Protein AF-A0A3D5KH76-F1 (afdb_monomer)

Foldseek 3Di:
DVVVVVVVVLVVLLVVCCVVPVVLSVLLQQLLVQLLLLCVLVVPDPVLNVLLNSLSNQQQSLVVVQDPCLSVPPDDDDPVSVVSVVSSRPVSCVSCVPHDPLSVLSSVLSSQLSVQQDDDPVDHHDQLQVSLVVVVVVPCDRHHPVSSLSSCLSGLRQDAQRWDQDPVRDIDGFHAADRSPSVDGD

Secondary structure (DSSP, 8-state):
-HHHHHHHHHHHHHHHHHHH-HHHHHHHHHHHHHHHHHHHHTT--HHHHHHHHHHHHHTTGGGGGS-HHHHT-SSPPPHHHHHHHHHHHHHHHHHHTTS-HHHHHHHHHHHHHHHHHS-BTTBPPPPHHHHHHHHHHTTTSSS-HHHHHHHHHHS-SS-TT-EEE-TTS-EEE-----TT-TTS--

Structure (mmCIF, N/CA/C/O backbone):
data_AF-A0A3D5KH76-F1
#
_entry.id   AF-A0A3D5KH76-F1
#
loop_
_atom_site.group_PDB
_atom_site.id
_atom_site.type_symbol
_atom_site.label_atom_id
_atom_site.label_alt_id
_atom_site.label_comp_id
_atom_site.label_asym_id
_atom_site.label_entity_id
_atom_site.label_seq_id
_atom_site.pdbx_PDB_ins_code
_atom_site.Cartn_x
_atom_site.Cartn_y
_atom_site.Cartn_z
_atom_site.occupancy
_atom_site.B_iso_or_equiv
_atom_site.auth_seq_id
_atom_site.auth_comp_id
_atom_site.auth_asym_id
_atom_site.auth_atom_id
_atom_site.pdbx_PDB_model_num
ATOM 1 N N . MET A 1 1 ? 5.392 -5.781 30.010 1.00 32.38 1 MET A N 1
ATOM 2 C CA . MET A 1 1 ? 4.077 -6.451 30.167 1.00 32.38 1 MET A CA 1
ATOM 3 C C . MET A 1 1 ? 3.019 -5.778 29.289 1.00 32.38 1 MET A C 1
ATOM 5 O O . MET A 1 1 ? 2.323 -6.483 28.572 1.00 32.38 1 MET A O 1
ATOM 9 N N . GLU A 1 2 ? 2.965 -4.441 29.253 1.00 34.12 2 GLU A N 1
ATOM 10 C CA . GLU A 1 2 ? 2.060 -3.653 28.388 1.00 34.12 2 GLU A CA 1
ATOM 11 C C . GLU A 1 2 ? 2.227 -3.911 26.880 1.00 34.12 2 GLU A C 1
ATOM 13 O O . GLU A 1 2 ? 1.237 -4.102 26.182 1.00 34.12 2 GLU A O 1
ATOM 18 N N . GLU A 1 3 ? 3.460 -4.032 26.380 1.00 43.12 3 GLU A N 1
ATOM 19 C CA . GLU A 1 3 ? 3.730 -4.324 24.957 1.00 43.12 3 GLU A CA 1
ATOM 20 C C . GLU A 1 3 ? 3.212 -5.708 24.510 1.00 43.12 3 GLU A C 1
ATOM 22 O O . GLU A 1 3 ? 2.910 -5.940 23.341 1.00 43.12 3 GLU A O 1
ATOM 27 N N . LEU A 1 4 ? 3.099 -6.656 25.446 1.00 31.61 4 LEU A N 1
ATOM 28 C CA . LEU A 1 4 ? 2.554 -7.987 25.172 1.00 31.61 4 LEU A CA 1
ATOM 29 C C . LEU A 1 4 ? 1.017 -7.957 25.145 1.00 31.61 4 LEU A C 1
ATOM 31 O O . LEU A 1 4 ? 0.391 -8.660 24.354 1.00 31.61 4 LEU A O 1
ATOM 35 N N . LEU A 1 5 ? 0.416 -7.122 25.999 1.00 37.78 5 LEU A N 1
ATOM 36 C CA . LEU A 1 5 ? -1.029 -6.904 26.069 1.00 37.78 5 LEU A CA 1
ATOM 37 C C . LEU A 1 5 ? -1.541 -6.163 24.827 1.00 37.78 5 LEU A C 1
ATOM 39 O O . LEU A 1 5 ? -2.568 -6.555 24.277 1.00 37.78 5 LEU A O 1
ATOM 43 N N . SER A 1 6 ? -0.801 -5.170 24.321 1.00 54.31 6 SER A N 1
ATOM 44 C CA . SER A 1 6 ? -1.160 -4.471 23.080 1.00 54.31 6 SER A CA 1
ATOM 45 C C . SER A 1 6 ? -1.134 -5.404 21.862 1.00 54.31 6 SER A C 1
ATOM 47 O O . SER A 1 6 ? -2.089 -5.427 21.088 1.00 54.31 6 SER A O 1
ATOM 49 N N . LYS A 1 7 ? -0.106 -6.256 21.736 1.00 57.38 7 LYS A N 1
ATOM 50 C CA . LYS A 1 7 ? -0.004 -7.261 20.660 1.00 57.38 7 LYS A CA 1
ATOM 51 C C . LYS A 1 7 ? -1.120 -8.303 20.724 1.00 57.38 7 LYS A C 1
ATOM 53 O O . LYS A 1 7 ? -1.669 -8.678 19.690 1.00 57.38 7 LYS A O 1
ATOM 58 N N . LYS A 1 8 ? -1.493 -8.744 21.931 1.00 60.47 8 LYS A N 1
ATOM 59 C CA . LYS A 1 8 ? -2.614 -9.673 22.132 1.00 60.47 8 LYS A CA 1
ATOM 60 C C . LYS A 1 8 ? -3.944 -9.049 21.699 1.00 60.47 8 LYS A C 1
ATOM 62 O O . LYS A 1 8 ? -4.725 -9.723 21.039 1.00 60.47 8 LYS A O 1
ATOM 67 N N . ASN A 1 9 ? -4.161 -7.769 21.994 1.00 62.03 9 ASN A N 1
ATOM 68 C CA . ASN A 1 9 ? -5.366 -7.053 21.575 1.00 62.03 9 ASN A CA 1
ATOM 69 C C . ASN A 1 9 ? -5.460 -6.912 20.049 1.00 62.03 9 ASN A C 1
ATOM 71 O O . ASN A 1 9 ? -6.535 -7.102 19.496 1.00 62.03 9 ASN A O 1
ATOM 75 N N . ILE A 1 10 ? -4.345 -6.652 19.355 1.00 64.81 10 ILE A N 1
ATOM 76 C CA . ILE A 1 10 ? -4.326 -6.578 17.882 1.00 64.81 10 ILE A CA 1
ATOM 77 C C . ILE A 1 10 ? -4.726 -7.922 17.261 1.00 64.81 10 ILE A C 1
ATOM 79 O O . ILE A 1 10 ? -5.555 -7.959 16.356 1.00 64.81 10 ILE A O 1
ATOM 83 N N . LEU A 1 11 ? -4.165 -9.028 17.759 1.00 61.41 11 LEU A N 1
ATOM 84 C CA . LEU A 1 11 ? -4.491 -10.367 17.261 1.00 61.41 11 LEU A CA 1
ATOM 85 C C . LEU A 1 11 ? -5.956 -10.737 17.510 1.00 61.41 11 LEU A C 1
ATOM 87 O O . LEU A 1 11 ? -6.595 -11.280 16.615 1.00 61.41 11 LEU A O 1
ATOM 91 N N . VAL A 1 12 ? -6.480 -10.427 18.701 1.00 60.53 12 VAL A N 1
ATOM 92 C CA . VAL A 1 12 ? -7.898 -10.638 19.030 1.00 60.53 12 VAL A CA 1
ATOM 93 C C . VAL A 1 12 ? -8.781 -9.830 18.084 1.00 60.53 12 VAL A C 1
ATOM 95 O O . VAL A 1 12 ? -9.654 -10.414 17.450 1.00 60.53 12 VAL A O 1
ATOM 98 N N . ASN A 1 13 ? -8.469 -8.544 17.886 1.00 66.25 13 ASN A N 1
ATOM 99 C CA . ASN A 1 13 ? -9.197 -7.705 16.943 1.00 66.25 13 ASN A CA 1
ATOM 100 C C . ASN A 1 13 ? -9.208 -8.353 15.554 1.00 66.25 13 ASN A C 1
ATOM 102 O O . ASN A 1 13 ? -10.282 -8.615 15.046 1.00 66.25 13 ASN A O 1
ATOM 106 N N . LEU A 1 14 ? -8.058 -8.712 14.968 1.00 67.62 14 LEU A N 1
ATOM 107 C CA . LEU A 1 14 ? -7.996 -9.307 13.621 1.00 67.62 14 LEU A CA 1
ATOM 108 C C . LEU A 1 14 ? -8.827 -10.593 13.459 1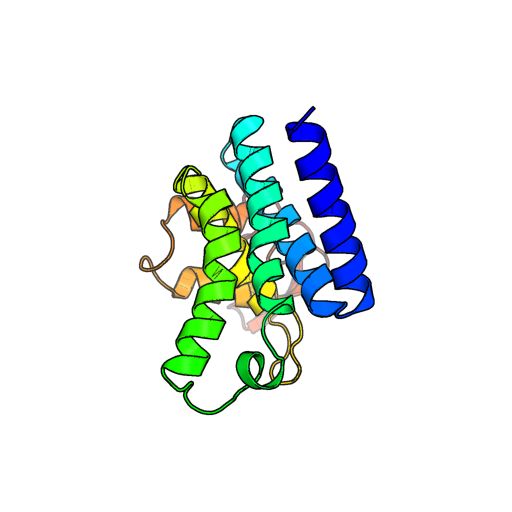.00 67.62 14 LEU A C 1
ATOM 110 O O . LEU A 1 14 ? -9.410 -10.810 12.395 1.00 67.62 14 LEU A O 1
ATOM 114 N N . VAL A 1 15 ? -8.880 -11.444 14.489 1.00 70.00 15 VAL A N 1
ATOM 115 C CA . VAL A 1 15 ? -9.716 -12.656 14.483 1.00 70.00 15 VAL A CA 1
ATOM 116 C C . VAL A 1 15 ? -11.199 -12.290 14.439 1.00 70.00 15 VAL A C 1
ATOM 118 O O . VAL A 1 15 ? -11.941 -12.865 13.639 1.00 70.00 15 VAL A O 1
ATOM 121 N N . ASP A 1 16 ? -11.611 -11.298 15.227 1.00 68.81 16 ASP A N 1
ATOM 122 C CA . ASP A 1 16 ? -12.990 -10.811 15.240 1.00 68.81 16 ASP A CA 1
ATOM 123 C C . ASP A 1 16 ? -13.368 -10.192 13.885 1.00 68.81 16 ASP A C 1
ATOM 125 O O . ASP A 1 16 ? -14.417 -10.525 13.331 1.00 68.81 16 ASP A O 1
ATOM 129 N N . ILE A 1 17 ? -12.480 -9.395 13.274 1.00 69.25 17 ILE A N 1
ATOM 130 C CA . ILE A 1 17 ? -12.694 -8.817 11.932 1.00 69.25 17 ILE A CA 1
ATOM 131 C C . ILE A 1 17 ? -12.932 -9.906 10.909 1.00 69.25 17 ILE A C 1
ATOM 133 O O . ILE A 1 17 ? -13.920 -9.851 10.190 1.00 69.25 17 ILE A O 1
ATOM 137 N N . LYS A 1 18 ? -12.063 -10.918 10.859 1.00 74.31 18 LYS A N 1
ATOM 138 C CA . LYS A 1 18 ? -12.211 -12.025 9.913 1.00 74.31 18 LYS A CA 1
ATOM 139 C C . LYS A 1 18 ? -13.570 -12.711 10.055 1.00 74.31 18 LYS A C 1
ATOM 141 O O . LYS A 1 18 ? -14.170 -13.104 9.060 1.00 74.31 18 LYS A O 1
ATOM 146 N N . SER A 1 19 ? -14.058 -12.853 11.288 1.00 71.31 19 SER A N 1
ATOM 147 C CA . SER A 1 19 ? -15.356 -13.477 11.550 1.00 71.31 19 SER A CA 1
ATOM 148 C C . SER A 1 19 ? -16.546 -12.628 11.077 1.00 71.31 19 SER A C 1
ATOM 150 O O . SER A 1 19 ? -17.579 -13.185 10.710 1.00 71.31 19 SER A O 1
ATOM 152 N N . MET A 1 20 ? -16.402 -11.298 11.057 1.00 67.31 20 MET A N 1
ATOM 153 C CA . MET A 1 20 ? -17.472 -10.348 10.731 1.00 67.31 20 MET A CA 1
ATOM 154 C C . MET A 1 20 ? -17.445 -9.867 9.275 1.00 67.31 20 MET A C 1
ATOM 156 O O . MET A 1 20 ? -18.499 -9.659 8.671 1.00 67.31 20 MET A O 1
ATOM 160 N N . ASP A 1 21 ? -16.247 -9.649 8.737 1.00 71.25 21 ASP A N 1
ATOM 161 C CA . ASP A 1 21 ? -15.987 -9.080 7.422 1.00 71.25 21 ASP A CA 1
ATOM 162 C C . ASP A 1 21 ? -14.627 -9.551 6.868 1.00 71.25 21 ASP A C 1
ATOM 164 O O . ASP A 1 21 ? -13.557 -9.010 7.170 1.00 71.25 21 ASP A O 1
ATOM 168 N N . ASN A 1 22 ? -14.676 -10.569 6.005 1.00 75.06 22 ASN A N 1
ATOM 169 C CA . ASN A 1 22 ? -13.490 -11.095 5.330 1.00 75.06 22 ASN A CA 1
ATOM 170 C C . ASN A 1 22 ? -12.806 -10.054 4.432 1.00 75.06 22 ASN A C 1
ATOM 172 O O . ASN A 1 22 ? -11.588 -10.120 4.271 1.00 75.06 22 ASN A O 1
ATOM 176 N N . TYR A 1 23 ? -13.556 -9.106 3.858 1.00 75.00 23 TYR A N 1
ATOM 177 C CA . TYR A 1 23 ? -12.985 -8.089 2.978 1.00 75.00 23 TYR A CA 1
ATOM 178 C C . TYR A 1 23 ? -12.080 -7.144 3.773 1.00 75.00 23 TYR A C 1
ATOM 180 O O . TYR A 1 23 ? -10.914 -6.967 3.423 1.00 75.00 23 TYR A O 1
ATOM 188 N N . THR A 1 24 ? -12.563 -6.607 4.899 1.00 75.50 24 THR A N 1
ATOM 189 C CA . THR A 1 24 ? -11.761 -5.719 5.758 1.00 75.50 24 THR A CA 1
ATOM 190 C C . THR A 1 24 ? -10.553 -6.433 6.357 1.00 75.50 24 THR A C 1
ATOM 192 O O . THR A 1 24 ? -9.486 -5.831 6.479 1.00 75.50 24 THR A O 1
ATOM 195 N N . TYR A 1 25 ? -10.682 -7.721 6.692 1.00 82.62 25 TYR A N 1
ATOM 196 C CA . TYR A 1 25 ? -9.544 -8.530 7.128 1.00 82.62 25 TYR A CA 1
ATOM 197 C C . TYR A 1 25 ? -8.474 -8.633 6.034 1.00 82.62 25 TYR A C 1
ATOM 199 O O . TYR A 1 25 ? -7.308 -8.334 6.292 1.00 82.62 25 TYR A O 1
ATOM 207 N N . GLN A 1 26 ? -8.869 -9.027 4.818 1.00 83.19 26 GLN A N 1
ATOM 208 C CA . GLN A 1 26 ? -7.941 -9.207 3.702 1.00 83.19 26 GLN A CA 1
ATOM 209 C C . GLN A 1 26 ? -7.245 -7.893 3.339 1.00 83.19 26 GLN A C 1
ATOM 211 O O . GLN A 1 26 ? -6.022 -7.871 3.231 1.00 83.19 26 GLN A O 1
ATOM 216 N N . HIS A 1 27 ? -8.009 -6.804 3.244 1.00 84.44 27 HIS A N 1
ATOM 217 C CA . HIS A 1 27 ? -7.495 -5.457 3.004 1.00 84.44 27 HIS A CA 1
ATOM 218 C C . HIS A 1 27 ? -6.445 -5.064 4.055 1.00 84.44 27 HIS A C 1
ATOM 220 O O . HIS A 1 27 ? -5.312 -4.722 3.723 1.00 84.44 27 HIS A O 1
ATOM 226 N N . SER A 1 28 ? -6.770 -5.219 5.343 1.00 82.25 28 SER A N 1
ATOM 227 C CA . SER A 1 28 ? -5.865 -4.855 6.443 1.00 82.25 28 SER A CA 1
ATOM 228 C C . SER A 1 28 ? -4.552 -5.650 6.408 1.00 82.25 28 SER A C 1
ATOM 230 O O . SER A 1 28 ? -3.476 -5.099 6.646 1.00 82.25 28 SER A O 1
ATOM 232 N N . VAL A 1 29 ? -4.619 -6.948 6.086 1.00 86.12 29 VAL A N 1
ATOM 233 C CA . VAL A 1 29 ? -3.432 -7.808 5.950 1.00 86.12 29 VAL A CA 1
ATOM 234 C C . VAL A 1 29 ? -2.609 -7.427 4.718 1.00 86.12 29 VAL A C 1
ATOM 236 O O . VAL A 1 29 ? -1.389 -7.298 4.828 1.00 86.12 29 VAL A O 1
ATOM 239 N N . ASN A 1 30 ? -3.248 -7.211 3.566 1.00 88.56 30 ASN A N 1
ATOM 240 C CA . ASN A 1 30 ? -2.566 -6.834 2.329 1.00 88.56 30 ASN A CA 1
ATOM 241 C C . ASN A 1 30 ? -1.822 -5.503 2.479 1.00 88.56 30 ASN A C 1
ATOM 243 O O . ASN A 1 30 ? -0.629 -5.428 2.178 1.00 88.56 30 ASN A O 1
ATOM 247 N N . VAL A 1 31 ? -2.494 -4.478 3.015 1.00 86.44 31 VAL A N 1
ATOM 248 C CA . VAL A 1 31 ? -1.893 -3.161 3.261 1.00 86.44 31 VAL A CA 1
ATOM 249 C C . VAL A 1 31 ? -0.700 -3.287 4.206 1.00 86.44 31 VAL A C 1
ATOM 251 O O . VAL A 1 31 ? 0.342 -2.686 3.947 1.00 86.44 31 VAL A O 1
ATOM 254 N N . ALA A 1 32 ? -0.785 -4.110 5.256 1.00 87.19 32 ALA A N 1
ATOM 255 C CA . ALA A 1 32 ? 0.333 -4.338 6.172 1.00 87.19 32 ALA A CA 1
ATOM 256 C C . ALA A 1 32 ? 1.538 -5.016 5.509 1.00 87.19 32 ALA A C 1
ATOM 258 O O . ALA A 1 32 ? 2.675 -4.592 5.727 1.00 87.19 32 ALA A O 1
ATOM 259 N N . VAL A 1 33 ? 1.305 -6.029 4.672 1.00 89.94 33 VAL A N 1
ATOM 260 C CA . VAL A 1 33 ? 2.374 -6.717 3.934 1.00 89.94 33 VAL A CA 1
ATOM 261 C C . VAL A 1 33 ? 3.050 -5.769 2.944 1.00 89.94 33 VAL A C 1
ATOM 263 O O . VAL A 1 33 ? 4.276 -5.651 2.958 1.00 89.94 33 VAL A O 1
ATOM 266 N N . LEU A 1 34 ? 2.273 -5.051 2.130 1.00 88.12 34 LEU A N 1
ATOM 267 C CA . LEU A 1 34 ? 2.798 -4.084 1.161 1.00 88.12 34 LEU A CA 1
ATOM 268 C C . LEU A 1 34 ? 3.594 -2.971 1.848 1.00 88.12 34 LEU A C 1
ATOM 270 O O . LEU A 1 34 ? 4.712 -2.659 1.434 1.00 88.12 34 LEU A O 1
ATOM 274 N N . SER A 1 35 ? 3.056 -2.435 2.946 1.00 87.12 35 SER A N 1
ATOM 275 C CA . SER A 1 35 ? 3.719 -1.414 3.757 1.00 87.12 35 SER A CA 1
ATOM 276 C C . SER A 1 35 ? 5.061 -1.910 4.298 1.00 87.12 35 SER A C 1
ATOM 278 O O . SER A 1 35 ? 6.064 -1.211 4.193 1.00 87.12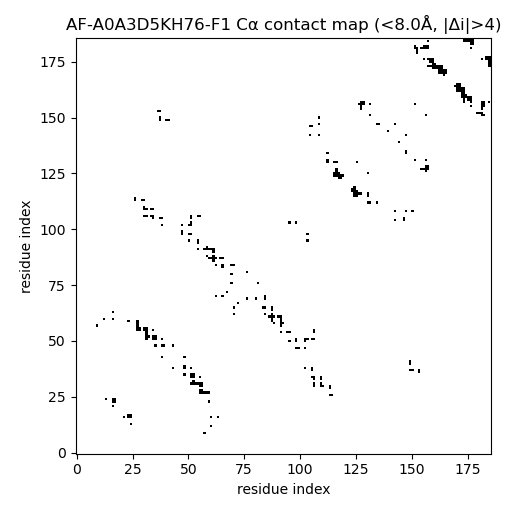 35 SER A O 1
ATOM 280 N N . LEU A 1 36 ? 5.122 -3.135 4.829 1.00 88.75 36 LEU A N 1
ATOM 281 C CA . LEU A 1 36 ? 6.366 -3.725 5.331 1.00 88.75 36 LEU A CA 1
ATOM 282 C C . LEU A 1 36 ? 7.419 -3.909 4.236 1.00 88.75 36 LEU A C 1
ATOM 284 O O . LEU A 1 36 ? 8.585 -3.584 4.458 1.00 88.75 36 LEU A O 1
ATOM 288 N N . ILE A 1 37 ? 7.030 -4.412 3.062 1.00 90.19 37 ILE A N 1
ATOM 289 C CA . ILE A 1 37 ? 7.961 -4.596 1.939 1.00 90.19 37 ILE A CA 1
ATOM 290 C C . ILE A 1 37 ? 8.526 -3.242 1.494 1.00 90.19 37 ILE A C 1
ATOM 292 O O . ILE A 1 37 ? 9.732 -3.113 1.265 1.00 90.19 37 ILE A O 1
ATOM 296 N N . LEU A 1 38 ? 7.674 -2.219 1.431 1.00 88.88 38 LEU A N 1
ATOM 297 C CA . LEU A 1 38 ? 8.081 -0.857 1.113 1.00 88.88 38 LEU A CA 1
ATOM 298 C C . LEU A 1 38 ? 9.019 -0.279 2.181 1.00 88.88 38 LEU A C 1
ATOM 300 O O . LEU A 1 38 ? 10.089 0.225 1.847 1.00 88.88 38 LEU A O 1
ATOM 304 N N . GLY A 1 39 ? 8.691 -0.442 3.464 1.00 87.25 39 GLY A N 1
ATOM 305 C CA . GLY A 1 39 ? 9.546 -0.028 4.575 1.00 87.25 39 GLY A CA 1
ATOM 306 C C . GLY A 1 39 ? 10.925 -0.697 4.551 1.00 87.25 39 GLY A C 1
ATOM 307 O O . GLY A 1 39 ? 11.938 -0.042 4.792 1.00 87.25 39 GLY A O 1
ATOM 308 N N . LEU A 1 40 ? 10.995 -1.982 4.185 1.00 89.06 40 LEU A N 1
ATOM 309 C CA . LEU A 1 40 ? 12.263 -2.695 4.001 1.00 89.06 40 LEU A CA 1
ATOM 310 C C . LEU A 1 40 ? 13.087 -2.103 2.849 1.00 89.06 40 LEU A C 1
ATOM 312 O O . LEU A 1 40 ? 14.301 -1.942 2.984 1.00 89.06 40 LEU A O 1
ATOM 316 N N . ARG A 1 41 ? 12.446 -1.734 1.731 1.00 87.88 41 ARG A N 1
ATOM 317 C CA . ARG A 1 41 ? 13.114 -1.061 0.600 1.00 87.88 41 ARG A CA 1
ATOM 318 C C . ARG A 1 41 ? 13.610 0.337 0.961 1.00 87.88 41 ARG A C 1
ATOM 320 O O . ARG A 1 41 ? 14.706 0.709 0.546 1.00 87.88 41 ARG A O 1
ATOM 327 N N . LEU A 1 42 ? 12.855 1.054 1.789 1.00 86.44 42 LEU A N 1
ATOM 328 C CA . LEU A 1 42 ? 13.224 2.356 2.351 1.00 86.44 42 LEU A CA 1
ATOM 329 C C . LEU A 1 42 ? 14.247 2.252 3.496 1.00 86.44 42 LEU A C 1
ATOM 331 O O . LEU A 1 42 ? 14.681 3.275 4.019 1.00 86.44 42 LEU A O 1
ATOM 335 N N . LYS A 1 43 ? 14.677 1.032 3.852 1.00 89.12 43 LYS A N 1
ATOM 336 C CA . LYS A 1 43 ? 15.660 0.744 4.909 1.00 89.12 43 LYS A CA 1
ATOM 337 C C . LYS A 1 43 ? 15.233 1.249 6.291 1.00 89.12 43 LYS A C 1
ATOM 339 O O . LYS A 1 43 ? 16.085 1.618 7.099 1.00 89.12 43 LYS A O 1
ATOM 344 N N . LEU A 1 44 ? 13.928 1.232 6.561 1.00 86.81 44 LEU A N 1
ATOM 345 C CA . LEU A 1 44 ? 13.390 1.537 7.881 1.00 86.81 44 LEU A CA 1
ATOM 346 C C . LEU A 1 44 ? 13.952 0.569 8.926 1.00 86.81 44 LEU A C 1
ATOM 348 O O . LEU A 1 44 ? 14.183 -0.618 8.664 1.00 86.81 44 LEU A O 1
ATOM 352 N N . ASN A 1 45 ? 14.179 1.081 10.128 1.00 88.06 45 ASN A N 1
ATOM 353 C CA . ASN A 1 45 ? 14.681 0.286 11.234 1.00 88.06 45 ASN A CA 1
ATOM 354 C C . ASN A 1 45 ? 13.577 -0.608 11.829 1.00 88.06 45 ASN A C 1
ATOM 356 O O . ASN A 1 45 ? 12.394 -0.505 11.507 1.00 88.06 45 ASN A O 1
ATOM 360 N N . ARG A 1 46 ? 13.961 -1.514 12.734 1.00 85.19 46 ARG A N 1
ATOM 361 C CA . ARG A 1 46 ? 13.035 -2.496 13.321 1.00 85.19 46 ARG A CA 1
ATOM 362 C C . ARG A 1 46 ? 11.839 -1.861 14.040 1.00 85.19 46 ARG A C 1
ATOM 364 O O . ARG A 1 46 ? 10.764 -2.449 13.999 1.00 85.19 46 ARG A O 1
ATOM 371 N N . ILE A 1 47 ? 12.032 -0.724 14.706 1.00 80.00 47 ILE A N 1
ATOM 372 C CA . ILE A 1 47 ? 10.968 -0.021 15.435 1.00 80.00 47 ILE A CA 1
ATOM 373 C C . ILE A 1 47 ? 10.001 0.600 14.424 1.00 80.00 47 ILE A C 1
ATOM 375 O O . ILE A 1 47 ? 8.806 0.339 14.481 1.00 80.00 47 ILE A O 1
ATOM 379 N N . GLU A 1 48 ? 10.527 1.293 13.414 1.00 82.12 48 GLU A N 1
ATOM 380 C CA . GLU A 1 48 ? 9.721 1.896 12.345 1.00 82.12 48 GLU A CA 1
ATOM 381 C C . GLU A 1 48 ? 8.906 0.855 11.566 1.00 82.12 48 GLU A C 1
ATOM 383 O O . GLU A 1 48 ? 7.737 1.082 11.273 1.00 82.12 48 GLU A O 1
ATOM 388 N N . LEU A 1 49 ? 9.485 -0.314 11.271 1.00 83.75 49 LEU A N 1
ATOM 389 C CA . LEU A 1 49 ? 8.777 -1.423 10.620 1.00 83.75 49 LEU A CA 1
ATOM 390 C C . LEU A 1 49 ? 7.663 -2.008 11.500 1.00 83.75 49 LEU A C 1
ATOM 392 O O . LEU A 1 49 ? 6.625 -2.424 10.985 1.00 83.75 49 LEU A O 1
ATOM 396 N N . GLN A 1 50 ? 7.870 -2.065 12.818 1.00 79.19 50 GLN A N 1
ATOM 397 C CA . GLN A 1 50 ? 6.845 -2.517 13.759 1.00 79.19 50 GLN A CA 1
ATOM 398 C C . GLN A 1 50 ? 5.683 -1.530 13.816 1.00 79.19 50 GLN A C 1
ATOM 400 O O . GLN A 1 50 ? 4.533 -1.955 13.701 1.00 79.19 50 GLN A O 1
ATOM 405 N N . ASP A 1 51 ? 5.982 -0.237 13.915 1.00 75.75 51 ASP A N 1
ATOM 406 C CA . ASP A 1 51 ? 4.977 0.824 13.908 1.00 75.75 51 ASP A CA 1
ATOM 407 C C . ASP A 1 51 ? 4.216 0.861 12.578 1.00 75.75 51 ASP A C 1
ATOM 409 O O . ASP A 1 51 ? 2.990 0.970 12.570 1.00 75.75 51 ASP A O 1
ATOM 413 N N . LEU A 1 52 ? 4.917 0.668 11.455 1.00 80.88 52 LEU A N 1
ATOM 414 C CA . LEU A 1 52 ? 4.317 0.563 10.125 1.00 80.88 52 LEU A CA 1
ATOM 415 C C . LEU A 1 52 ? 3.328 -0.599 10.035 1.00 80.88 52 LEU A C 1
ATOM 417 O O . LEU A 1 52 ? 2.200 -0.423 9.582 1.00 80.88 52 LEU A O 1
ATOM 421 N N . CYS A 1 53 ? 3.751 -1.786 10.475 1.00 81.62 53 CYS A N 1
ATOM 422 C CA . CYS A 1 53 ? 2.937 -2.996 10.438 1.00 81.62 53 CYS A CA 1
ATOM 423 C C . CYS A 1 53 ? 1.701 -2.866 11.326 1.00 81.62 53 CYS A C 1
ATOM 425 O O . CYS A 1 53 ? 0.588 -3.142 10.884 1.00 81.62 53 CYS A O 1
ATOM 427 N N . ILE A 1 54 ? 1.882 -2.406 12.567 1.00 75.38 54 ILE A N 1
ATOM 428 C CA . ILE A 1 54 ? 0.773 -2.212 13.501 1.00 75.38 54 ILE A CA 1
ATOM 429 C C . ILE A 1 54 ? -0.180 -1.158 12.949 1.00 75.38 54 ILE A C 1
ATOM 431 O O . ILE A 1 54 ? -1.370 -1.434 12.843 1.00 75.38 54 ILE A O 1
ATOM 435 N N . GLY A 1 55 ? 0.335 0.002 12.534 1.00 72.81 55 GLY A N 1
ATOM 436 C CA . GLY A 1 55 ? -0.455 1.078 11.944 1.00 72.81 55 GLY A CA 1
ATOM 437 C C . GLY A 1 55 ? -1.258 0.606 10.733 1.00 72.81 55 GLY A C 1
ATOM 438 O O . GLY A 1 55 ? -2.449 0.882 10.651 1.00 72.81 55 GLY A O 1
ATOM 439 N N . ALA A 1 56 ? -0.649 -0.164 9.832 1.00 79.06 56 ALA A N 1
ATOM 440 C CA . ALA A 1 56 ? -1.324 -0.728 8.669 1.00 79.06 56 ALA A CA 1
ATOM 441 C C . ALA A 1 56 ? -2.377 -1.790 9.030 1.00 79.06 56 ALA A C 1
ATOM 443 O O . ALA A 1 56 ? -3.460 -1.777 8.458 1.00 79.06 56 ALA A O 1
ATOM 444 N N . LEU A 1 57 ? -2.125 -2.660 10.010 1.00 77.38 57 LEU A N 1
ATOM 445 C CA . LEU A 1 57 ? -3.118 -3.646 10.452 1.00 77.38 57 LEU A CA 1
ATOM 446 C C . LEU A 1 57 ? -4.319 -2.996 11.140 1.00 77.38 57 LEU A C 1
ATOM 448 O O . LEU A 1 57 ? -5.429 -3.506 11.025 1.00 77.38 57 LEU A O 1
ATOM 452 N N . VAL A 1 58 ? -4.101 -1.901 11.880 1.00 69.88 58 VAL A N 1
ATOM 453 C CA . VAL A 1 58 ? -5.141 -1.302 12.728 1.00 69.88 58 VAL A CA 1
ATOM 454 C C . VAL A 1 58 ? -5.865 -0.104 12.115 1.00 69.88 58 VAL A C 1
ATOM 456 O O . VAL A 1 58 ? -6.914 0.269 12.638 1.00 69.88 58 VAL A O 1
ATOM 459 N N . HIS A 1 59 ? -5.349 0.495 11.032 1.00 72.38 59 HIS A N 1
ATOM 460 C CA . HIS A 1 59 ? -5.892 1.754 10.493 1.00 72.38 59 HIS A CA 1
ATOM 461 C C . HIS A 1 59 ? -7.385 1.672 10.148 1.00 72.38 59 HIS A C 1
ATOM 463 O O . HIS A 1 59 ? -8.132 2.605 10.436 1.00 72.38 59 HIS A O 1
ATOM 469 N N . ASP A 1 60 ? -7.816 0.530 9.617 1.00 66.38 60 ASP A N 1
ATOM 470 C CA . ASP A 1 60 ? -9.188 0.295 9.174 1.00 66.38 60 ASP A CA 1
ATOM 471 C C . ASP A 1 60 ? -10.059 -0.427 10.211 1.00 66.38 60 ASP A C 1
ATOM 473 O O . ASP A 1 60 ? -11.279 -0.500 10.060 1.00 66.38 60 ASP A O 1
ATOM 477 N N . ILE A 1 61 ? -9.479 -0.871 11.333 1.00 61.16 61 ILE A N 1
ATOM 478 C CA . ILE A 1 61 ? -10.210 -1.527 12.435 1.00 61.16 61 ILE A CA 1
ATOM 479 C C . ILE A 1 61 ? -11.219 -0.572 13.077 1.00 61.16 61 ILE A C 1
ATOM 481 O O . ILE A 1 61 ? -12.275 -0.996 13.546 1.00 61.16 61 ILE A O 1
ATOM 485 N N . GLY A 1 62 ? -10.944 0.734 13.045 1.00 56.44 62 GLY A N 1
ATOM 486 C CA . GLY A 1 62 ? -11.900 1.739 13.493 1.00 56.44 62 GLY A CA 1
ATOM 487 C C . GLY A 1 62 ? -13.238 1.665 12.754 1.00 56.44 62 GLY A C 1
ATOM 488 O O . GLY A 1 62 ? -14.272 1.914 13.373 1.00 56.44 62 GLY A O 1
ATOM 489 N N . LYS A 1 63 ? -13.237 1.291 11.462 1.00 58.62 63 LYS A N 1
ATOM 490 C CA . LYS A 1 63 ? -14.443 1.248 10.612 1.00 58.62 63 LYS A CA 1
ATOM 491 C C . LYS A 1 63 ? -15.413 0.143 11.028 1.00 58.62 63 LYS A C 1
ATOM 493 O O . LYS A 1 63 ? -16.605 0.247 10.776 1.00 58.62 63 LYS A O 1
ATOM 498 N N . ILE A 1 64 ? -14.927 -0.893 11.708 1.00 55.53 64 ILE A N 1
ATOM 499 C CA . ILE A 1 64 ? -15.742 -2.038 12.149 1.00 55.53 64 ILE A CA 1
ATOM 500 C C . ILE A 1 64 ? -16.645 -1.666 13.319 1.00 55.53 64 ILE A C 1
ATOM 502 O O . ILE A 1 64 ? -17.727 -2.225 13.482 1.00 55.53 64 ILE A O 1
ATOM 506 N N . LEU A 1 65 ? -16.221 -0.683 14.112 1.00 52.28 65 LEU A N 1
ATOM 507 C CA . LEU A 1 65 ? -17.034 -0.108 15.177 1.00 52.28 65 LEU A CA 1
ATOM 508 C C . LEU A 1 65 ? -18.029 0.936 14.640 1.00 52.28 65 LEU A C 1
ATOM 510 O O . LEU A 1 65 ? -18.911 1.371 15.380 1.00 52.28 65 LEU A O 1
ATOM 514 N N . THR A 1 66 ? -17.910 1.335 13.369 1.00 59.09 66 THR A N 1
ATOM 515 C CA . THR A 1 66 ? -18.831 2.264 12.710 1.00 59.09 66 THR A CA 1
ATOM 516 C C . THR A 1 66 ? -20.051 1.503 12.174 1.00 59.09 66 THR A C 1
ATOM 518 O O . THR A 1 66 ? -19.895 0.528 11.437 1.00 59.09 66 THR A O 1
ATOM 521 N N . PRO A 1 67 ? -21.289 1.929 12.493 1.00 69.00 67 PRO A N 1
ATOM 522 C CA . PRO A 1 67 ? -22.495 1.297 11.962 1.00 69.00 67 PRO A CA 1
ATOM 523 C C . PRO A 1 67 ? -22.485 1.210 10.428 1.00 69.00 67 PRO A C 1
ATOM 525 O O . PRO A 1 67 ? -22.212 2.205 9.756 1.00 69.00 67 PRO A O 1
ATOM 528 N N . LYS A 1 68 ? -22.853 0.049 9.856 1.00 64.12 68 LYS A N 1
ATOM 529 C CA . LYS A 1 68 ? -22.884 -0.162 8.390 1.00 64.12 68 LYS A CA 1
ATOM 530 C C . LYS A 1 68 ? -23.753 0.862 7.651 1.00 64.12 68 LYS A C 1
ATOM 532 O O . LYS A 1 68 ? -23.422 1.229 6.533 1.00 64.12 68 LYS A O 1
ATOM 537 N N . SER A 1 69 ? -24.821 1.352 8.282 1.00 68.12 69 SER A N 1
ATOM 538 C CA . SER A 1 69 ? -25.699 2.399 7.739 1.00 68.12 69 SER A CA 1
ATOM 539 C C . SER A 1 69 ? -25.006 3.752 7.551 1.00 68.12 69 SER A C 1
ATOM 541 O O . SER A 1 69 ? -25.453 4.547 6.736 1.00 68.12 69 SER A O 1
ATOM 543 N N . ILE A 1 70 ? -23.936 4.008 8.306 1.00 71.94 70 ILE A N 1
ATOM 544 C CA . ILE A 1 70 ? -23.092 5.204 8.201 1.00 71.94 70 ILE A CA 1
ATOM 545 C C . ILE A 1 70 ? -21.906 4.909 7.274 1.00 71.94 70 ILE A C 1
ATOM 547 O O . ILE A 1 70 ? -21.574 5.720 6.418 1.00 71.94 70 ILE A O 1
ATOM 551 N N . LEU A 1 71 ? -21.290 3.728 7.408 1.00 62.59 71 LEU A N 1
ATOM 552 C CA . LEU A 1 71 ? -20.126 3.315 6.617 1.00 62.59 71 LEU A CA 1
ATOM 553 C C . LEU A 1 71 ? -20.424 3.156 5.116 1.00 62.59 71 LEU A C 1
ATOM 555 O O . LEU A 1 71 ? -19.568 3.458 4.292 1.00 62.59 71 LEU A O 1
ATOM 559 N N . LEU A 1 72 ? -21.617 2.664 4.768 1.00 68.19 72 LEU A N 1
ATOM 560 C CA . LEU A 1 72 ? -22.030 2.350 3.393 1.00 68.19 72 LEU A CA 1
ATOM 561 C C . LEU A 1 72 ? -23.029 3.367 2.823 1.00 68.19 72 LEU A C 1
ATOM 563 O O . LEU A 1 72 ? -23.727 3.067 1.857 1.00 68.19 72 LEU A O 1
ATOM 567 N N . LYS A 1 73 ? -23.159 4.542 3.445 1.00 75.19 73 LYS A N 1
ATOM 568 C CA . LYS A 1 73 ? -24.107 5.561 2.996 1.00 75.19 73 LYS A CA 1
ATOM 569 C C . LYS A 1 73 ? -23.637 6.159 1.663 1.00 75.19 73 LYS A C 1
ATOM 571 O O . LYS A 1 73 ? -22.521 6.661 1.582 1.00 75.19 73 LYS A O 1
ATOM 576 N N . GLU A 1 74 ? -24.486 6.102 0.636 1.00 66.81 74 GLU A N 1
ATOM 577 C CA . GLU A 1 74 ? -24.212 6.703 -0.685 1.00 66.81 74 GLU A CA 1
ATOM 578 C C . GLU A 1 74 ? -24.537 8.210 -0.729 1.00 66.81 74 GLU A C 1
ATOM 580 O O . GLU A 1 74 ? -24.002 8.938 -1.562 1.00 66.81 74 GLU A O 1
ATOM 585 N N . ASP A 1 75 ? -25.380 8.679 0.195 1.00 74.19 75 ASP A N 1
ATOM 586 C CA . ASP A 1 75 ? -25.709 10.091 0.405 1.00 74.19 75 ASP A CA 1
ATOM 587 C C . ASP A 1 75 ? -24.721 10.789 1.349 1.00 74.19 75 ASP A C 1
ATOM 589 O O . ASP A 1 75 ? -24.034 10.159 2.158 1.00 74.19 75 ASP A O 1
ATOM 593 N N . THR A 1 76 ? -24.713 12.122 1.313 1.00 80.06 76 THR A N 1
ATOM 594 C CA . THR A 1 76 ? -23.898 12.949 2.208 1.00 80.06 76 THR A CA 1
ATOM 595 C C . THR A 1 76 ? -24.166 12.614 3.681 1.00 80.06 76 THR A C 1
ATOM 597 O O . THR A 1 76 ? -25.315 12.545 4.132 1.00 80.06 76 THR A O 1
ATOM 600 N N . LEU A 1 77 ? -23.091 12.431 4.450 1.00 82.06 77 LEU A N 1
ATOM 601 C CA . LEU A 1 77 ? -23.170 12.224 5.896 1.00 82.06 77 LEU A CA 1
ATOM 602 C C . LEU A 1 77 ? -23.645 13.507 6.593 1.00 82.06 77 LEU A C 1
ATOM 604 O O . LEU A 1 77 ? -23.210 14.607 6.250 1.00 82.06 77 LEU A O 1
ATOM 608 N N . THR A 1 78 ? -24.517 13.372 7.590 1.00 87.00 78 THR A N 1
ATOM 609 C CA . THR A 1 78 ? -24.881 14.472 8.495 1.00 87.00 78 THR A CA 1
ATOM 610 C C . THR A 1 78 ? -23.721 14.784 9.441 1.00 87.00 78 THR A C 1
ATOM 612 O O . THR A 1 78 ? -22.881 13.926 9.677 1.00 87.00 78 THR A O 1
ATOM 615 N N . GLU A 1 79 ? -23.683 15.969 10.057 1.00 80.69 79 GLU A N 1
ATOM 616 C CA . GLU A 1 79 ? -22.631 16.319 11.035 1.00 80.69 79 GLU A CA 1
ATOM 617 C C . GLU A 1 79 ? -22.479 15.283 12.166 1.00 80.69 79 GLU A C 1
ATOM 619 O O . GLU A 1 79 ? -21.363 14.913 12.522 1.00 80.69 79 GLU A O 1
ATOM 624 N N . SER A 1 80 ? -23.584 14.730 12.677 1.00 80.06 80 SER A N 1
ATOM 625 C CA . SER A 1 80 ? -23.544 13.688 13.712 1.00 80.06 80 SER A CA 1
ATOM 626 C C . SER A 1 80 ? -23.005 12.349 13.197 1.00 80.06 80 SER A C 1
ATOM 628 O O . SER A 1 80 ? -22.245 11.674 13.891 1.00 80.06 80 SER A O 1
ATOM 630 N N . GLU A 1 81 ? -23.356 11.957 11.971 1.00 78.31 81 GLU A N 1
ATOM 631 C CA . GLU A 1 81 ? -22.794 10.774 11.312 1.00 78.31 81 GLU A CA 1
ATOM 632 C C . GLU A 1 81 ? -21.310 10.970 10.989 1.00 78.31 81 GLU A C 1
ATOM 634 O O . GLU A 1 81 ? -20.525 10.032 11.096 1.00 78.31 81 GLU A O 1
ATOM 639 N N . LEU A 1 82 ? -20.917 12.193 10.634 1.00 73.06 82 LEU A N 1
ATOM 640 C CA . LEU A 1 82 ? -19.546 12.581 10.332 1.00 73.06 82 LEU A CA 1
ATOM 641 C C . LEU A 1 82 ? -18.686 12.582 11.599 1.00 73.06 82 LEU A C 1
ATOM 643 O O . LEU A 1 82 ? -17.517 12.213 11.543 1.00 73.06 82 LEU A O 1
ATOM 647 N N . GLU A 1 83 ? -19.257 12.913 12.754 1.00 71.94 83 GLU A N 1
ATOM 648 C CA . GLU A 1 83 ? -18.603 12.783 14.054 1.00 71.94 83 GLU A CA 1
ATOM 649 C C . GLU A 1 83 ? -18.399 11.312 14.451 1.00 71.94 83 GLU A C 1
ATOM 651 O O . GLU A 1 83 ? -17.291 10.927 14.831 1.00 71.94 83 GLU A O 1
ATOM 656 N N . ILE A 1 84 ? -19.408 10.454 14.254 1.00 70.81 84 ILE A N 1
ATOM 657 C CA . ILE A 1 84 ? -19.284 8.993 14.428 1.00 70.81 84 ILE A CA 1
ATOM 658 C C . ILE A 1 84 ? -18.267 8.407 13.437 1.00 70.81 84 ILE A C 1
ATOM 660 O O . ILE A 1 84 ? -17.470 7.539 13.794 1.00 70.81 84 ILE A O 1
ATOM 664 N N . MET A 1 85 ? -18.243 8.909 12.201 1.00 65.19 85 MET A N 1
ATOM 665 C CA . MET A 1 85 ? -17.228 8.554 11.218 1.00 65.19 85 MET A CA 1
ATOM 666 C C . MET A 1 85 ? -15.850 9.004 11.724 1.00 65.19 85 MET A C 1
ATOM 668 O O . MET A 1 85 ? -14.951 8.192 11.840 1.00 65.19 85 MET A O 1
ATOM 672 N N . ARG A 1 86 ? -15.653 10.244 12.171 1.00 64.00 86 ARG A N 1
ATOM 673 C CA . ARG A 1 86 ? -14.357 10.705 12.711 1.00 64.00 86 ARG A CA 1
ATOM 674 C C . ARG A 1 86 ? -13.866 9.878 13.909 1.00 64.00 86 ARG A C 1
ATOM 676 O O . ARG A 1 86 ? -12.653 9.712 14.067 1.00 64.00 86 ARG A O 1
ATOM 683 N N . GLN A 1 87 ? -14.761 9.288 14.704 1.00 63.62 87 GLN A N 1
ATOM 684 C CA . GLN A 1 87 ? -14.392 8.377 15.799 1.00 63.62 87 GLN A CA 1
ATOM 685 C C . GLN A 1 87 ? -13.656 7.107 15.331 1.00 63.62 87 GLN A C 1
ATOM 687 O O . GLN A 1 87 ? -12.829 6.570 16.073 1.00 63.62 87 GLN A O 1
ATOM 692 N N . HIS A 1 88 ? -13.885 6.654 14.090 1.00 60.84 88 HIS A N 1
ATOM 693 C CA . HIS A 1 88 ? -13.157 5.520 13.511 1.00 60.84 88 HIS A CA 1
ATOM 694 C C . HIS A 1 88 ? -11.671 5.845 13.300 1.00 60.84 88 HIS A C 1
ATOM 696 O O . HIS A 1 88 ? -10.813 4.984 13.480 1.00 60.84 88 HIS A O 1
ATOM 702 N N . THR A 1 89 ? -11.354 7.104 12.982 1.00 53.62 89 THR A N 1
ATOM 703 C CA . THR A 1 89 ? -9.971 7.552 12.771 1.00 53.62 89 THR A CA 1
ATOM 704 C C . THR A 1 89 ? -9.227 7.829 14.073 1.00 53.62 89 THR A C 1
ATOM 706 O O . THR A 1 89 ? -8.038 7.558 14.143 1.00 53.62 89 THR A O 1
ATOM 709 N N . THR A 1 90 ? -9.889 8.302 15.134 1.00 53.97 90 THR A N 1
ATOM 710 C CA . THR A 1 90 ? -9.216 8.797 16.357 1.00 53.97 90 THR A CA 1
ATOM 711 C C . THR A 1 90 ? -8.500 7.700 17.149 1.00 53.97 90 THR A C 1
ATOM 713 O O . THR A 1 90 ? -7.398 7.929 17.642 1.00 53.97 90 THR A O 1
ATOM 716 N N . LYS A 1 91 ? -9.056 6.481 17.210 1.00 51.03 91 LYS A N 1
ATOM 717 C CA . LYS A 1 91 ? -8.389 5.343 17.877 1.00 51.03 91 LYS A CA 1
ATOM 718 C C . LYS A 1 91 ? -7.167 4.827 17.108 1.00 51.03 91 LYS A C 1
ATOM 720 O O . LYS A 1 91 ? -6.199 4.408 17.733 1.00 51.03 91 LYS A O 1
ATOM 725 N N . GLY A 1 92 ? -7.194 4.875 15.774 1.00 50.62 92 GLY A N 1
ATOM 726 C CA . GLY A 1 92 ? -6.019 4.600 14.938 1.00 50.62 92 GLY A CA 1
ATOM 727 C C . GLY A 1 92 ? -5.012 5.756 14.956 1.00 50.62 92 GLY A C 1
ATOM 728 O O . GLY A 1 92 ? -3.808 5.536 14.985 1.00 50.62 92 GLY A O 1
ATOM 729 N N . PHE A 1 93 ? -5.499 6.995 15.024 1.00 47.00 93 PHE A N 1
ATOM 730 C CA . PHE A 1 93 ? -4.704 8.221 15.038 1.00 47.00 93 PHE A CA 1
ATOM 731 C C . PHE A 1 93 ? -3.813 8.323 16.278 1.00 47.00 93 PHE A C 1
ATOM 733 O O . PHE A 1 93 ? -2.649 8.687 16.148 1.00 47.00 93 PHE A O 1
ATOM 740 N N . ASP A 1 94 ? -4.295 7.934 17.463 1.00 52.38 94 ASP A N 1
ATOM 741 C CA . ASP A 1 94 ? -3.461 7.920 18.674 1.00 52.38 94 ASP A CA 1
ATOM 742 C C . ASP A 1 94 ? -2.284 6.934 18.593 1.00 52.38 94 ASP A C 1
ATOM 744 O O . ASP A 1 94 ? -1.235 7.198 19.185 1.00 52.38 94 ASP A O 1
ATOM 748 N N . TYR A 1 95 ? -2.422 5.848 17.822 1.00 52.88 95 TYR A N 1
ATOM 749 C CA . TYR A 1 95 ? -1.320 4.936 17.495 1.00 52.88 95 TYR A CA 1
ATOM 750 C C . TYR A 1 95 ? -0.364 5.512 16.441 1.00 52.88 95 TYR A C 1
ATOM 752 O O . TYR A 1 95 ? 0.816 5.177 16.444 1.00 52.88 95 TYR A O 1
ATOM 760 N N . ILE A 1 96 ? -0.857 6.374 15.545 1.00 50.75 96 ILE A N 1
ATOM 761 C CA . ILE A 1 96 ? -0.120 6.848 14.364 1.00 50.75 96 ILE A CA 1
ATOM 762 C C . ILE A 1 96 ? 0.512 8.238 14.573 1.00 50.75 96 ILE A C 1
ATOM 764 O O . ILE A 1 96 ? 1.449 8.596 13.869 1.00 50.75 96 ILE A O 1
ATOM 768 N N . LYS A 1 97 ? 0.084 9.024 15.569 1.00 52.47 97 LYS A N 1
ATOM 769 C CA . LYS A 1 97 ? 0.519 10.427 15.749 1.00 52.47 97 LYS A CA 1
ATOM 770 C C . LYS A 1 97 ? 2.019 10.639 15.991 1.00 52.47 97 LYS A C 1
ATOM 772 O O . LYS A 1 97 ? 2.503 11.747 15.798 1.00 52.47 97 LYS A O 1
ATOM 777 N N . ASN A 1 98 ? 2.737 9.604 16.424 1.00 55.00 98 ASN A N 1
ATOM 778 C CA . ASN A 1 98 ? 4.183 9.649 16.675 1.00 55.00 98 ASN A CA 1
ATOM 779 C C . ASN A 1 98 ? 4.996 8.906 15.602 1.00 55.00 98 ASN A C 1
ATOM 781 O O . ASN A 1 98 ? 6.199 8.711 15.767 1.00 55.00 98 ASN A O 1
ATOM 785 N N . ILE A 1 99 ? 4.343 8.454 14.531 1.00 60.84 99 ILE A N 1
ATOM 786 C CA . ILE A 1 99 ? 4.972 7.676 13.471 1.00 60.84 99 ILE A CA 1
ATOM 787 C C . ILE A 1 99 ? 5.672 8.627 12.482 1.00 60.84 99 ILE A C 1
ATOM 789 O O . ILE A 1 99 ? 5.073 9.631 12.088 1.00 60.84 99 ILE A O 1
ATOM 793 N N . PRO A 1 100 ? 6.912 8.327 12.045 1.00 67.62 100 PRO A N 1
ATOM 794 C CA . PRO A 1 100 ? 7.598 9.114 11.023 1.00 67.62 100 PRO A CA 1
ATOM 795 C C . PRO A 1 100 ? 6.769 9.285 9.743 1.00 67.62 100 PRO A C 1
ATOM 797 O O . PRO A 1 100 ? 6.075 8.370 9.302 1.00 67.62 100 PRO A O 1
ATOM 800 N N . GLU A 1 101 ? 6.886 10.443 9.097 1.00 67.56 101 GLU A N 1
ATOM 801 C CA . GLU A 1 101 ? 6.104 10.797 7.903 1.00 67.56 101 GLU A CA 1
ATOM 802 C C . GLU A 1 101 ? 6.273 9.784 6.754 1.00 67.56 101 GLU A C 1
ATOM 804 O O . GLU A 1 101 ? 5.300 9.380 6.121 1.00 67.56 101 GLU A O 1
ATOM 809 N N . VAL A 1 102 ? 7.495 9.276 6.560 1.00 62.47 102 VAL A N 1
ATOM 810 C CA . VAL A 1 102 ? 7.823 8.228 5.574 1.00 62.47 102 VAL A CA 1
ATOM 811 C C . VAL A 1 102 ? 7.022 6.945 5.819 1.00 62.47 102 VAL A C 1
ATOM 813 O O . VAL A 1 102 ? 6.559 6.292 4.882 1.00 62.47 102 VAL A O 1
ATOM 816 N N . THR A 1 103 ? 6.812 6.593 7.084 1.00 71.31 103 THR A N 1
ATOM 817 C CA . THR A 1 103 ? 6.027 5.431 7.500 1.00 71.31 103 THR A CA 1
ATOM 818 C C . THR A 1 103 ? 4.536 5.663 7.225 1.00 71.31 103 THR A C 1
ATOM 820 O O . THR A 1 103 ? 3.848 4.780 6.713 1.00 71.31 103 THR A O 1
ATOM 823 N N . ALA A 1 104 ? 4.032 6.877 7.462 1.00 72.88 104 ALA A N 1
ATOM 824 C CA . ALA A 1 104 ? 2.655 7.237 7.126 1.00 72.88 104 ALA A CA 1
ATOM 825 C C . ALA A 1 104 ? 2.394 7.212 5.606 1.00 72.88 104 ALA A C 1
ATOM 827 O O . ALA A 1 104 ? 1.381 6.656 5.174 1.00 72.88 104 ALA A O 1
ATOM 828 N N . MET A 1 105 ? 3.319 7.744 4.801 1.00 77.38 105 MET A N 1
ATOM 829 C CA . MET A 1 105 ? 3.234 7.717 3.336 1.00 77.38 105 MET A CA 1
ATOM 830 C C . MET A 1 105 ? 3.311 6.293 2.777 1.00 77.38 105 MET A C 1
ATOM 832 O O . MET A 1 105 ? 2.539 5.948 1.884 1.00 77.38 105 MET A O 1
ATOM 836 N N . SER A 1 106 ? 4.174 5.444 3.349 1.00 79.12 106 SER A N 1
ATOM 837 C CA . SER A 1 106 ? 4.303 4.035 2.948 1.00 79.12 106 SER A CA 1
ATOM 838 C C . SER A 1 106 ? 2.995 3.263 3.123 1.00 79.12 106 SER A C 1
ATOM 840 O O . SER A 1 106 ? 2.598 2.489 2.255 1.00 79.12 106 SER A O 1
ATOM 842 N N . ARG A 1 107 ? 2.288 3.506 4.233 1.00 82.88 107 ARG A N 1
ATOM 843 C CA . ARG A 1 107 ? 0.961 2.928 4.469 1.00 82.88 107 ARG A CA 1
ATOM 844 C C . ARG A 1 107 ? -0.072 3.472 3.487 1.00 82.88 107 ARG A C 1
ATOM 846 O O . ARG A 1 107 ? -0.874 2.709 2.967 1.00 82.88 107 ARG A O 1
ATOM 853 N N . ALA A 1 108 ? -0.066 4.779 3.249 1.00 82.06 108 ALA A N 1
ATOM 854 C CA . ALA A 1 108 ? -1.061 5.425 2.404 1.00 82.06 108 ALA A CA 1
ATOM 855 C C . ALA A 1 108 ? -0.968 4.979 0.933 1.00 82.06 108 ALA A C 1
ATOM 857 O O . ALA A 1 108 ? -1.997 4.705 0.323 1.00 82.06 108 ALA A O 1
ATOM 858 N N . ILE A 1 109 ? 0.238 4.829 0.372 1.00 84.00 109 ILE A N 1
ATOM 859 C CA . ILE A 1 109 ? 0.386 4.314 -1.000 1.00 84.00 109 ILE A CA 1
ATOM 860 C C . ILE A 1 109 ? -0.022 2.834 -1.103 1.00 84.00 109 ILE A C 1
ATOM 862 O O . ILE A 1 109 ? -0.655 2.441 -2.083 1.00 84.00 109 ILE A O 1
ATOM 866 N N . ALA A 1 110 ? 0.262 2.029 -0.071 1.00 86.25 110 ALA A N 1
ATOM 867 C CA . ALA A 1 110 ? -0.174 0.635 0.009 1.00 86.25 110 ALA A CA 1
ATOM 868 C C . ALA A 1 110 ? -1.706 0.500 0.113 1.00 86.25 110 ALA A C 1
ATOM 870 O O . ALA A 1 110 ? -2.285 -0.355 -0.552 1.00 86.25 110 ALA A O 1
ATOM 871 N N . ASP A 1 111 ? -2.351 1.361 0.903 1.00 85.81 111 ASP A N 1
ATOM 872 C CA . ASP A 1 111 ? -3.809 1.441 1.057 1.00 85.81 111 ASP A CA 1
ATOM 873 C C . ASP A 1 111 ? -4.501 1.797 -0.268 1.00 85.81 111 ASP A C 1
ATOM 875 O O . ASP A 1 111 ? -5.383 1.072 -0.735 1.00 85.81 111 ASP A O 1
ATOM 879 N N . VAL A 1 112 ? -4.021 2.844 -0.953 1.00 86.56 112 VAL A N 1
ATOM 880 C CA . VAL A 1 112 ? -4.526 3.226 -2.282 1.00 86.56 112 VAL A CA 1
ATOM 881 C C . VAL A 1 112 ? -4.372 2.079 -3.280 1.00 86.56 112 VAL A C 1
ATOM 883 O O . VAL A 1 112 ? -5.317 1.766 -4.005 1.00 86.56 112 VAL A O 1
ATOM 886 N N . TYR A 1 113 ? -3.207 1.434 -3.324 1.00 88.56 113 TYR A N 1
ATOM 887 C CA . TYR A 1 113 ? -2.968 0.343 -4.262 1.00 88.56 113 TYR A CA 1
ATOM 888 C C . TYR A 1 113 ? -3.870 -0.870 -4.006 1.00 88.56 113 TYR A C 1
ATOM 890 O O . TYR A 1 113 ? -4.478 -1.389 -4.946 1.00 88.56 113 TYR A O 1
ATOM 898 N N . ASP A 1 114 ? -3.999 -1.311 -2.753 1.00 88.69 114 ASP A N 1
ATOM 899 C CA . ASP A 1 114 ? -4.871 -2.439 -2.415 1.00 88.69 114 ASP A CA 1
ATOM 900 C C . ASP A 1 114 ? -6.342 -2.112 -2.717 1.00 88.69 114 ASP A C 1
ATOM 902 O O . ASP A 1 114 ? -7.072 -2.938 -3.264 1.00 88.69 114 ASP A O 1
ATOM 906 N N . ALA A 1 115 ? -6.767 -0.868 -2.477 1.00 84.69 115 ALA A N 1
ATOM 907 C CA . ALA A 1 115 ? -8.107 -0.408 -2.818 1.00 84.69 115 ALA A CA 1
ATOM 908 C C . ALA A 1 115 ? -8.396 -0.415 -4.330 1.00 84.69 115 ALA A C 1
ATOM 910 O O . ALA A 1 115 ? -9.543 -0.656 -4.713 1.00 84.69 115 ALA A O 1
ATOM 911 N N . LEU A 1 116 ? -7.394 -0.138 -5.173 1.00 86.81 116 LEU A N 1
ATOM 912 C CA . LEU A 1 116 ? -7.510 -0.168 -6.637 1.00 86.81 116 LEU A CA 1
ATOM 913 C C . LEU A 1 116 ? -7.511 -1.594 -7.199 1.00 86.81 116 LEU A C 1
ATOM 915 O O . LEU A 1 116 ? -8.176 -1.842 -8.203 1.00 86.81 116 LEU A O 1
ATOM 919 N N . THR A 1 117 ? -6.770 -2.504 -6.567 1.00 89.19 117 THR A N 1
ATOM 920 C CA . THR A 1 117 ? -6.541 -3.881 -7.045 1.00 89.19 117 THR A CA 1
ATOM 921 C C . THR A 1 117 ? -7.430 -4.930 -6.374 1.00 89.19 117 THR A C 1
ATOM 923 O O . THR A 1 117 ? -7.372 -6.105 -6.728 1.00 89.19 117 THR A O 1
ATOM 926 N N . SER A 1 118 ? -8.293 -4.514 -5.448 1.00 85.06 118 SER A N 1
ATOM 927 C CA . SER A 1 118 ? -9.309 -5.369 -4.833 1.00 85.06 118 SER A CA 1
ATOM 928 C C . SER A 1 118 ? -10.668 -5.210 -5.511 1.00 85.06 118 SER A C 1
ATOM 930 O O . SER A 1 118 ? -11.110 -4.094 -5.796 1.00 85.06 118 SER A O 1
ATOM 932 N N . ASP A 1 119 ? -11.371 -6.326 -5.714 1.00 79.94 119 ASP A N 1
ATOM 933 C CA . ASP A 1 119 ? -12.755 -6.303 -6.184 1.00 79.94 119 ASP A CA 1
ATOM 934 C C . ASP A 1 119 ? -13.677 -5.686 -5.128 1.00 79.94 119 ASP A C 1
ATOM 936 O O . ASP A 1 119 ? -13.629 -6.024 -3.942 1.00 79.94 119 ASP A O 1
ATOM 940 N N . ARG A 1 120 ? -14.563 -4.794 -5.574 1.00 74.94 120 ARG A N 1
ATOM 941 C CA . ARG A 1 120 ? -15.596 -4.164 -4.748 1.00 74.94 120 ARG A CA 1
ATOM 942 C C . ARG A 1 120 ? -16.971 -4.387 -5.380 1.00 74.94 120 ARG A C 1
ATOM 944 O O . ARG A 1 120 ? -17.065 -4.470 -6.604 1.00 74.94 120 ARG A O 1
ATOM 951 N N . PRO A 1 121 ? -18.067 -4.408 -4.595 1.00 68.44 121 PRO A N 1
ATOM 952 C CA . PRO A 1 121 ? -19.417 -4.651 -5.123 1.00 68.44 121 PRO A CA 1
ATOM 953 C C . PRO A 1 121 ? -19.814 -3.758 -6.311 1.00 68.44 121 PRO A C 1
ATOM 955 O O . PRO A 1 121 ? -20.593 -4.170 -7.163 1.00 68.44 121 PRO A O 1
ATOM 958 N N . TYR A 1 122 ? -19.254 -2.548 -6.374 1.00 72.81 122 TYR A N 1
ATOM 959 C CA . TYR A 1 122 ? -19.531 -1.519 -7.379 1.00 72.81 122 TYR A CA 1
ATOM 960 C C . TYR A 1 122 ? -18.388 -1.292 -8.387 1.00 72.81 122 TYR A C 1
ATOM 962 O O . TYR A 1 122 ? -18.520 -0.451 -9.273 1.00 72.81 122 TYR A O 1
ATOM 970 N N . ARG A 1 123 ? -17.250 -1.994 -8.271 1.00 76.94 123 ARG A N 1
ATOM 971 C CA . ARG A 1 123 ? -16.080 -1.782 -9.139 1.00 76.94 123 ARG A CA 1
ATOM 972 C C . ARG A 1 123 ? -15.202 -3.033 -9.207 1.00 76.94 123 ARG A C 1
ATOM 974 O O . ARG A 1 123 ? -14.797 -3.552 -8.173 1.00 76.94 123 ARG A O 1
ATOM 981 N N . ARG A 1 124 ? -14.847 -3.458 -10.423 1.00 84.50 124 ARG A N 1
ATOM 982 C CA . ARG A 1 124 ? -13.840 -4.512 -10.629 1.00 84.50 124 ARG A CA 1
ATOM 983 C C . ARG A 1 124 ? -12.439 -4.019 -10.282 1.00 84.50 124 ARG A C 1
ATOM 985 O O . ARG A 1 124 ? -12.119 -2.857 -10.550 1.00 84.50 124 ARG A O 1
ATOM 992 N N . ALA A 1 125 ? -11.627 -4.919 -9.741 1.00 88.25 125 ALA A N 1
ATOM 993 C CA . ALA A 1 125 ? -10.207 -4.690 -9.523 1.00 88.25 125 ALA A CA 1
ATOM 994 C C . ALA A 1 125 ? -9.513 -4.213 -10.809 1.00 88.25 125 ALA A C 1
ATOM 996 O O . ALA A 1 125 ? -9.750 -4.755 -11.892 1.00 88.25 125 ALA A O 1
ATOM 997 N N . LEU A 1 126 ? -8.647 -3.209 -10.678 1.00 88.81 126 LEU A N 1
ATOM 998 C CA . LEU A 1 126 ? -7.685 -2.865 -11.719 1.00 88.81 126 LEU A CA 1
ATOM 999 C C . LEU A 1 126 ? -6.552 -3.889 -11.755 1.00 88.81 126 LEU A C 1
ATOM 1001 O O . LEU A 1 126 ? -6.196 -4.477 -10.731 1.00 88.81 126 LEU A O 1
ATOM 1005 N N . SER A 1 127 ? -5.931 -4.041 -12.921 1.00 89.56 127 SER A N 1
ATOM 1006 C CA . SER A 1 127 ? -4.652 -4.741 -13.011 1.00 89.56 127 SER A CA 1
ATOM 1007 C C . SER A 1 127 ? -3.535 -3.966 -12.286 1.00 89.56 127 SER A C 1
ATOM 1009 O O . SER A 1 127 ? -3.622 -2.742 -12.132 1.00 89.56 127 SER A O 1
ATOM 1011 N N . PRO A 1 128 ? -2.451 -4.644 -11.857 1.00 88.19 128 PRO A N 1
ATOM 1012 C CA . PRO A 1 128 ? -1.295 -3.993 -11.238 1.00 88.19 128 PRO A CA 1
ATOM 1013 C C . PRO A 1 128 ? -0.716 -2.835 -12.063 1.00 88.19 128 PRO A C 1
ATOM 1015 O O . PRO A 1 128 ? -0.340 -1.809 -11.497 1.00 88.19 128 PRO A O 1
ATOM 1018 N N . SER A 1 129 ? -0.668 -2.978 -13.391 1.00 87.56 129 SER A N 1
ATOM 1019 C CA . SER A 1 129 ? -0.189 -1.939 -14.307 1.00 87.56 129 SER A CA 1
ATOM 1020 C C . SER A 1 129 ? -1.103 -0.712 -14.321 1.00 87.56 129 SER A C 1
ATOM 1022 O O . SER A 1 129 ? -0.606 0.399 -14.160 1.00 87.56 129 SER A O 1
ATOM 1024 N N . GLU A 1 130 ? -2.422 -0.894 -14.430 1.00 88.50 130 GLU A N 1
ATOM 1025 C CA . GLU A 1 130 ? -3.399 0.206 -14.380 1.00 88.50 130 GLU A CA 1
ATOM 1026 C C . GLU A 1 130 ? -3.397 0.914 -13.018 1.00 88.50 130 GLU A C 1
ATOM 1028 O O . GLU A 1 130 ? -3.479 2.140 -12.945 1.00 88.50 130 GLU A O 1
ATOM 1033 N N . ALA A 1 131 ? -3.292 0.160 -11.919 1.00 89.38 131 ALA A N 1
ATOM 1034 C CA . ALA A 1 131 ? -3.223 0.731 -10.577 1.00 89.38 131 ALA A CA 1
ATOM 1035 C C . ALA A 1 131 ? -1.946 1.561 -10.383 1.00 89.38 131 ALA A C 1
ATOM 1037 O O . ALA A 1 131 ? -1.990 2.651 -9.809 1.00 89.38 131 ALA A O 1
ATOM 1038 N N . LEU A 1 132 ? -0.812 1.072 -10.891 1.00 87.88 132 LEU A N 1
ATOM 1039 C CA . LEU A 1 132 ? 0.446 1.806 -10.854 1.00 87.88 132 LEU A CA 1
ATOM 1040 C C . LEU A 1 132 ? 0.391 3.058 -11.737 1.00 87.88 132 LEU A C 1
ATOM 1042 O O . LEU A 1 132 ? 0.811 4.124 -11.293 1.00 87.88 132 LEU A O 1
ATOM 1046 N N . GLU A 1 133 ? -0.184 2.960 -12.937 1.00 86.62 133 GLU A N 1
ATOM 1047 C CA . GLU A 1 133 ? -0.413 4.111 -13.813 1.00 86.62 133 GLU A CA 1
ATOM 1048 C C . GLU A 1 133 ? -1.292 5.158 -13.130 1.00 86.62 133 GLU A C 1
ATOM 1050 O O . GLU A 1 133 ? -0.939 6.331 -13.143 1.00 86.62 133 GLU A O 1
ATOM 1055 N N . TYR A 1 134 ? -2.367 4.756 -12.448 1.00 87.12 134 TYR A N 1
ATOM 1056 C CA . TYR A 1 134 ? -3.211 5.668 -11.675 1.00 87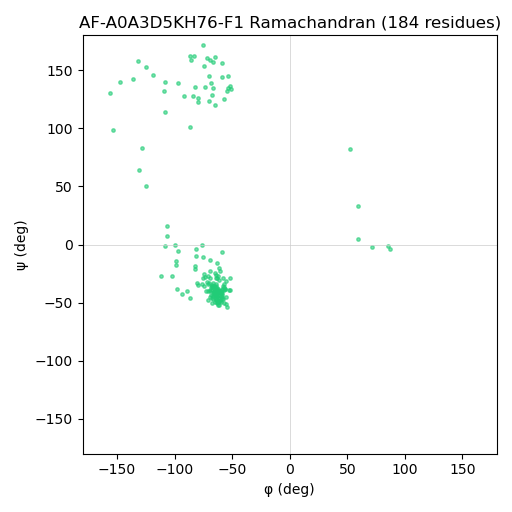.12 134 TYR A CA 1
ATOM 1057 C C . TYR A 1 134 ? -2.415 6.408 -10.587 1.00 87.12 134 TYR A C 1
ATOM 1059 O O . TYR A 1 134 ? -2.515 7.630 -10.463 1.00 87.12 134 TYR A O 1
ATOM 1067 N N . ILE A 1 135 ? -1.592 5.687 -9.817 1.00 86.81 135 ILE A N 1
ATOM 1068 C CA . ILE A 1 135 ? -0.749 6.272 -8.760 1.00 86.81 135 ILE A CA 1
ATOM 1069 C C . ILE A 1 135 ? 0.284 7.242 -9.355 1.00 86.81 135 ILE A C 1
ATOM 1071 O O . ILE A 1 135 ? 0.530 8.307 -8.789 1.00 86.81 135 ILE A O 1
ATOM 1075 N N . MET A 1 136 ? 0.861 6.912 -10.514 1.00 83.50 136 MET A N 1
ATOM 1076 C CA . MET A 1 136 ? 1.831 7.759 -11.214 1.00 83.50 136 MET A CA 1
ATOM 1077 C C . MET A 1 136 ? 1.172 8.985 -11.872 1.00 83.50 136 MET A C 1
ATOM 1079 O O . MET A 1 136 ? 1.714 10.089 -11.798 1.00 83.50 136 MET A O 1
ATOM 1083 N N . ALA A 1 137 ? -0.008 8.813 -12.473 1.00 81.44 137 ALA A N 1
ATOM 1084 C CA . ALA A 1 137 ? -0.794 9.857 -13.132 1.00 81.44 137 ALA A CA 1
ATOM 1085 C C . ALA A 1 137 ? -1.408 10.848 -12.134 1.00 81.44 137 ALA A C 1
ATOM 1087 O O . ALA A 1 137 ? -1.576 12.021 -12.465 1.00 81.44 137 ALA A O 1
ATOM 1088 N N . GLY A 1 138 ? -1.654 10.413 -10.890 1.00 67.69 138 GLY A N 1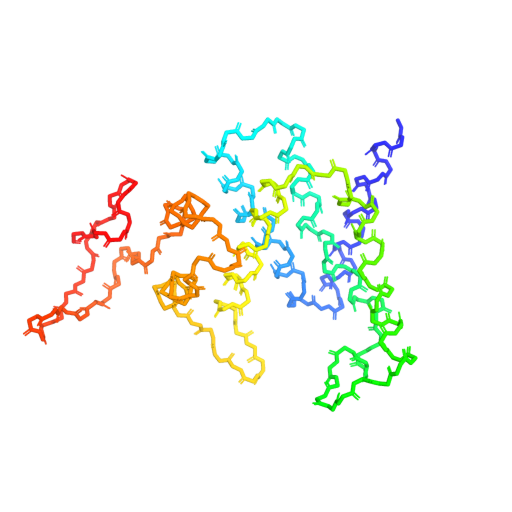
ATOM 1089 C CA . GLY A 1 138 ? -1.997 11.277 -9.752 1.00 67.69 138 GLY A CA 1
ATOM 1090 C C . GLY A 1 138 ? -0.937 12.340 -9.414 1.00 67.69 138 GLY A C 1
ATOM 1091 O O . GLY A 1 138 ? -1.191 13.204 -8.571 1.00 67.69 138 GLY A O 1
ATOM 1092 N N . GLY A 1 139 ? 0.227 12.297 -10.081 1.00 50.25 139 GLY A N 1
ATOM 1093 C CA . GLY A 1 139 ? 1.053 13.458 -10.409 1.00 50.25 139 GLY A CA 1
ATOM 1094 C C . GLY A 1 139 ? 1.383 14.358 -9.222 1.00 50.25 139 GLY A C 1
ATOM 1095 O O . GLY A 1 139 ? 0.748 15.388 -9.029 1.00 50.25 139 GLY A O 1
ATOM 1096 N N . ALA A 1 140 ? 2.401 13.990 -8.441 1.00 42.00 140 ALA A N 1
ATOM 1097 C CA . ALA A 1 140 ? 3.095 14.862 -7.482 1.00 42.00 140 ALA A CA 1
ATOM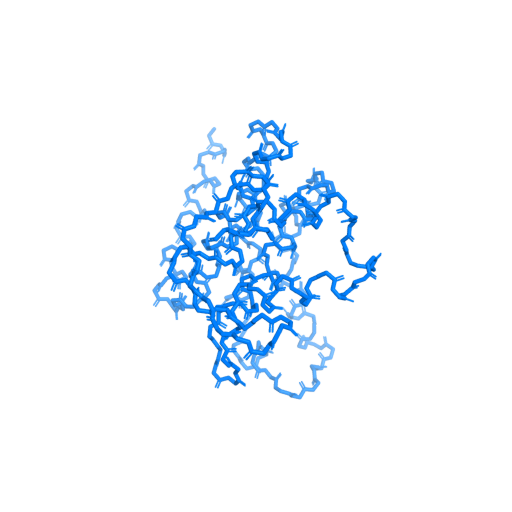 1098 C C . ALA A 1 140 ? 2.268 15.506 -6.340 1.00 42.00 140 ALA A C 1
ATOM 1100 O O . ALA A 1 140 ? 2.832 16.290 -5.580 1.00 42.00 140 ALA A O 1
ATOM 1101 N N . SER A 1 141 ? 0.973 15.198 -6.181 1.00 59.31 141 SER A N 1
ATOM 1102 C CA . SER A 1 141 ? 0.111 15.887 -5.200 1.00 59.31 141 SER A CA 1
ATOM 1103 C C . SER A 1 141 ? -0.168 15.113 -3.902 1.00 59.31 141 SER A C 1
ATOM 1105 O O . SER A 1 141 ? -0.383 15.750 -2.874 1.00 59.31 141 SER A O 1
ATOM 1107 N N . GLN A 1 142 ? -0.143 13.771 -3.912 1.00 68.00 142 GLN A N 1
ATOM 1108 C CA . GLN A 1 142 ? -0.387 12.943 -2.710 1.00 68.00 142 GLN A CA 1
ATOM 1109 C C . GLN A 1 142 ? 0.839 12.178 -2.197 1.00 68.00 142 GLN A C 1
ATOM 1111 O O . GLN A 1 142 ? 0.913 11.896 -1.004 1.00 68.00 142 GLN A O 1
ATOM 1116 N N . PHE A 1 143 ? 1.793 11.849 -3.071 1.00 78.44 143 PHE A N 1
ATOM 1117 C CA . PHE A 1 143 ? 2.998 11.094 -2.724 1.00 78.44 143 PHE A CA 1
ATOM 1118 C C . PHE A 1 143 ? 4.217 11.723 -3.391 1.00 78.44 143 PHE A C 1
ATOM 1120 O O . PHE A 1 143 ? 4.132 12.187 -4.533 1.00 78.44 143 PHE A O 1
ATOM 1127 N N . ASP A 1 144 ? 5.351 11.730 -2.692 1.00 80.06 144 ASP A N 1
ATOM 1128 C CA . ASP A 1 144 ? 6.605 12.188 -3.278 1.00 80.06 144 ASP A CA 1
ATOM 1129 C C . ASP A 1 144 ? 7.126 11.210 -4.352 1.00 80.06 144 ASP A C 1
ATOM 1131 O O . ASP A 1 144 ? 6.756 10.033 -4.418 1.00 80.06 144 ASP A O 1
ATOM 1135 N N . TYR A 1 145 ? 7.990 11.717 -5.232 1.00 82.75 145 TYR A N 1
ATOM 1136 C CA . TYR A 1 145 ? 8.515 10.954 -6.365 1.00 82.75 145 TYR A CA 1
ATOM 1137 C C . TYR A 1 145 ? 9.317 9.713 -5.944 1.00 82.75 145 TYR A C 1
ATOM 1139 O O . TYR A 1 145 ? 9.200 8.664 -6.582 1.00 82.75 145 TYR A O 1
ATOM 1147 N N . GLU A 1 146 ? 10.128 9.804 -4.887 1.00 83.25 146 GLU A N 1
ATOM 1148 C CA . GLU A 1 146 ? 10.961 8.680 -4.450 1.00 83.25 146 GLU A CA 1
ATOM 1149 C C . GLU A 1 146 ? 10.110 7.574 -3.810 1.00 83.25 146 GLU A C 1
ATOM 1151 O O . GLU A 1 146 ? 10.403 6.393 -4.008 1.00 83.25 146 GLU A O 1
ATOM 1156 N N . MET A 1 147 ? 9.010 7.927 -3.142 1.00 85.56 147 MET A N 1
ATOM 1157 C CA . MET A 1 147 ? 8.006 6.997 -2.631 1.00 85.56 147 MET A CA 1
ATOM 1158 C C . MET A 1 147 ? 7.338 6.224 -3.768 1.00 85.56 147 MET A C 1
ATOM 1160 O O . MET A 1 147 ? 7.351 4.993 -3.764 1.00 85.56 147 MET A O 1
ATOM 1164 N N . VAL A 1 148 ? 6.821 6.923 -4.786 1.00 85.69 148 VAL A N 1
ATOM 1165 C CA . VAL A 1 148 ? 6.174 6.286 -5.950 1.00 85.69 148 VAL A CA 1
ATOM 1166 C C . VAL A 1 148 ? 7.158 5.391 -6.703 1.00 85.69 148 VAL A C 1
ATOM 1168 O O . VAL A 1 148 ? 6.834 4.258 -7.054 1.00 85.69 148 VAL A O 1
ATOM 1171 N N . LYS A 1 149 ? 8.391 5.859 -6.907 1.00 84.50 149 LYS A N 1
ATOM 1172 C CA . LYS A 1 149 ? 9.459 5.091 -7.557 1.00 84.50 149 LYS A CA 1
ATOM 1173 C C . LYS A 1 149 ? 9.847 3.844 -6.763 1.00 84.50 149 LYS A C 1
ATOM 1175 O O . LYS A 1 149 ? 10.021 2.782 -7.356 1.00 84.50 149 LYS A O 1
ATOM 1180 N N . THR A 1 150 ? 9.976 3.948 -5.440 1.00 86.44 150 THR A N 1
ATOM 1181 C CA . THR A 1 150 ? 10.279 2.794 -4.578 1.00 86.44 150 THR A CA 1
ATOM 1182 C C . THR A 1 150 ? 9.119 1.803 -4.589 1.00 86.44 150 THR A C 1
ATOM 1184 O O . THR A 1 150 ? 9.333 0.599 -4.708 1.00 86.44 150 THR A O 1
ATOM 1187 N N . PHE A 1 151 ? 7.883 2.297 -4.546 1.00 87.06 151 PHE A N 1
ATOM 1188 C CA . PHE A 1 151 ? 6.686 1.472 -4.633 1.00 87.06 151 PHE A CA 1
ATOM 1189 C C . PHE A 1 151 ? 6.575 0.732 -5.973 1.00 87.06 151 PHE A C 1
ATOM 1191 O O . PHE A 1 151 ? 6.320 -0.471 -5.994 1.00 87.06 151 PHE A O 1
ATOM 1198 N N . ALA A 1 152 ? 6.883 1.402 -7.087 1.00 84.50 152 ALA A N 1
ATOM 1199 C CA . ALA A 1 152 ? 6.938 0.792 -8.414 1.00 84.50 152 ALA A CA 1
ATOM 1200 C C . ALA A 1 152 ? 7.975 -0.339 -8.517 1.00 84.50 152 ALA A C 1
ATOM 1202 O O . ALA A 1 152 ? 7.849 -1.191 -9.383 1.00 84.50 152 ALA A O 1
ATOM 1203 N N . GLN A 1 153 ? 9.002 -0.364 -7.656 1.00 82.50 153 GLN A N 1
ATOM 1204 C CA . GLN A 1 153 ? 9.970 -1.467 -7.578 1.00 82.50 153 GLN A CA 1
ATOM 1205 C C . GLN A 1 153 ? 9.478 -2.654 -6.740 1.00 82.50 153 GLN A C 1
ATOM 1207 O O . GLN A 1 153 ? 10.053 -3.741 -6.825 1.00 82.50 153 GLN A O 1
ATOM 1212 N N . VAL A 1 154 ? 8.471 -2.433 -5.893 1.00 84.38 154 VAL A N 1
ATOM 1213 C CA . VAL A 1 154 ? 7.849 -3.454 -5.042 1.00 84.38 154 VAL A CA 1
ATOM 1214 C C . VAL A 1 154 ? 6.737 -4.171 -5.796 1.00 84.38 154 VAL A C 1
ATOM 1216 O O . VAL A 1 154 ? 6.669 -5.398 -5.761 1.00 84.38 154 VAL A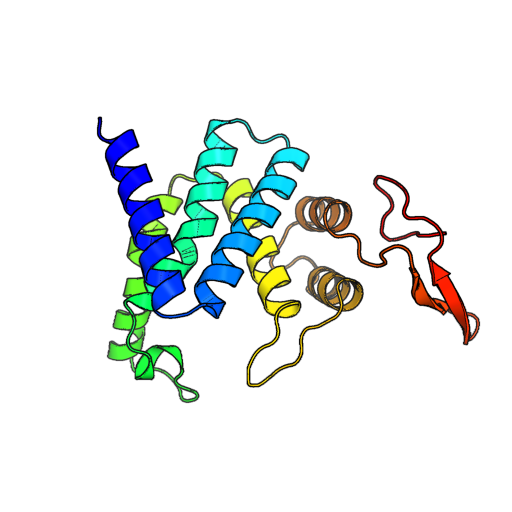 O 1
ATOM 1219 N N . ILE A 1 155 ? 5.884 -3.415 -6.484 1.00 82.31 155 ILE A N 1
ATOM 1220 C CA . ILE A 1 155 ? 4.816 -3.970 -7.308 1.00 82.31 155 ILE A CA 1
ATOM 1221 C C . ILE A 1 155 ? 5.412 -4.432 -8.633 1.00 82.31 155 ILE A C 1
ATOM 1223 O O . ILE A 1 155 ? 6.058 -3.652 -9.321 1.00 82.31 155 ILE A O 1
ATOM 1227 N N . VAL A 1 156 ? 5.191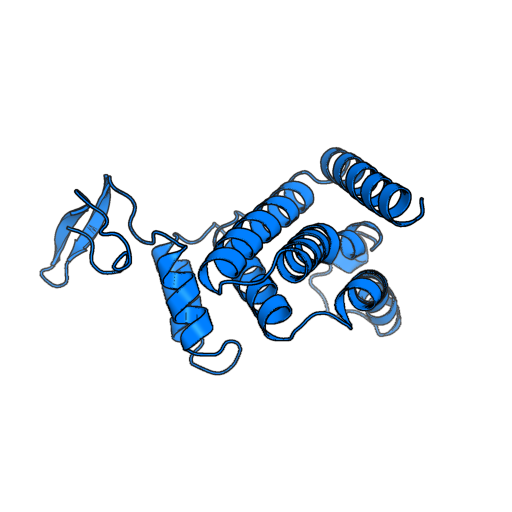 -5.694 -9.001 1.00 80.25 156 VAL A N 1
ATOM 1228 C CA . VAL A 1 156 ? 5.500 -6.206 -10.341 1.00 80.25 156 VAL A CA 1
ATOM 1229 C C . VAL A 1 156 ? 4.282 -5.917 -11.228 1.00 80.25 156 VAL A C 1
ATOM 1231 O O . VAL A 1 156 ? 3.283 -6.625 -11.108 1.00 80.25 156 VAL A O 1
ATOM 1234 N N . PRO A 1 157 ? 4.308 -4.874 -12.081 1.00 80.00 157 PRO A N 1
ATOM 1235 C CA . PRO A 1 157 ? 3.133 -4.447 -12.835 1.00 80.00 157 PRO A CA 1
ATOM 1236 C C . PRO A 1 157 ? 2.824 -5.395 -13.996 1.00 80.00 157 PRO A C 1
ATOM 1238 O O . PRO A 1 157 ? 1.670 -5.518 -14.395 1.00 80.00 157 PRO A O 1
ATOM 1241 N N . TYR A 1 158 ? 3.847 -6.094 -14.492 1.00 85.19 158 TYR A N 1
ATOM 1242 C CA . TYR A 1 158 ? 3.738 -7.093 -15.546 1.00 85.19 158 TYR A CA 1
ATOM 1243 C C . TYR A 1 158 ? 4.418 -8.393 -15.094 1.00 85.19 158 TYR A C 1
ATOM 1245 O O . TYR A 1 158 ? 5.597 -8.592 -15.381 1.00 85.19 158 TYR A O 1
ATOM 1253 N N . PRO A 1 159 ? 3.733 -9.255 -14.325 1.00 83.19 159 PRO A N 1
ATOM 1254 C CA . PRO A 1 159 ? 4.269 -10.561 -13.950 1.00 83.19 159 PRO A CA 1
ATOM 1255 C C . PRO A 1 159 ? 4.603 -11.425 -15.171 1.00 83.19 159 PRO A C 1
ATOM 1257 O O . PRO A 1 159 ? 3.998 -11.262 -16.235 1.00 83.19 159 PRO A O 1
ATOM 1260 N N . GLU A 1 160 ? 5.513 -12.383 -15.004 1.00 88.81 160 GLU A N 1
ATOM 1261 C CA . GLU A 1 160 ? 5.798 -13.396 -16.027 1.00 88.81 160 GLU A CA 1
ATOM 1262 C C . GLU A 1 160 ? 4.503 -14.074 -16.503 1.00 88.81 160 GLU A C 1
ATOM 1264 O O . GLU A 1 160 ? 3.628 -14.422 -15.707 1.00 88.81 160 GLU A O 1
ATOM 1269 N N . GLY A 1 161 ? 4.358 -14.209 -17.822 1.00 86.56 161 GLY A N 1
ATOM 1270 C CA . GLY A 1 161 ? 3.150 -14.718 -18.470 1.00 86.56 161 GLY A CA 1
ATOM 1271 C C . GLY A 1 161 ? 2.076 -13.669 -18.782 1.00 86.56 161 GLY A C 1
ATOM 1272 O O . GLY A 1 161 ? 1.075 -14.008 -19.414 1.00 86.56 161 GLY A O 1
ATOM 1273 N N . THR A 1 162 ? 2.254 -12.401 -18.393 1.00 88.75 162 THR A N 1
ATOM 1274 C CA . THR A 1 162 ? 1.303 -11.328 -18.738 1.00 88.75 162 THR A CA 1
ATOM 1275 C C . THR A 1 162 ? 1.320 -11.052 -20.241 1.00 88.75 162 THR A C 1
ATOM 1277 O O . THR A 1 162 ? 2.382 -10.813 -20.812 1.00 88.75 162 THR A O 1
ATOM 1280 N N . LEU A 1 163 ? 0.145 -11.040 -20.879 1.00 90.12 163 LEU A N 1
ATOM 1281 C CA . LEU A 1 163 ? -0.016 -10.590 -22.263 1.00 90.12 163 LEU A CA 1
ATOM 1282 C C . LEU A 1 163 ? -0.064 -9.056 -22.300 1.00 90.12 163 LEU A C 1
ATOM 1284 O O . LEU A 1 163 ? -0.935 -8.450 -21.678 1.00 90.12 163 LEU A O 1
ATOM 1288 N N . VAL A 1 164 ? 0.842 -8.434 -23.046 1.00 88.94 164 VAL A N 1
ATOM 1289 C CA . VAL A 1 164 ? 0.943 -6.979 -23.205 1.00 88.94 164 VAL A CA 1
ATOM 1290 C C . VAL A 1 164 ? 0.742 -6.579 -24.663 1.00 88.94 164 VAL A C 1
ATOM 1292 O O . VAL A 1 164 ? 1.135 -7.303 -25.578 1.00 88.94 164 VAL A O 1
ATOM 1295 N N . ALA A 1 165 ? 0.129 -5.416 -24.883 1.00 90.56 165 ALA A N 1
ATOM 1296 C CA . ALA A 1 165 ? 0.056 -4.787 -26.197 1.00 90.56 165 ALA A CA 1
ATOM 1297 C C . ALA A 1 165 ? 1.245 -3.833 -26.367 1.00 90.56 165 ALA A C 1
ATOM 1299 O O . ALA A 1 165 ? 1.490 -2.973 -25.520 1.00 90.56 165 ALA A O 1
ATOM 1300 N N . LEU A 1 166 ? 1.986 -3.988 -27.458 1.00 88.81 166 LEU A N 1
ATOM 1301 C CA . LEU A 1 166 ? 3.124 -3.144 -27.794 1.00 88.81 166 LEU A CA 1
ATOM 1302 C C . LEU A 1 166 ? 2.662 -1.897 -28.550 1.00 88.81 166 LEU A C 1
ATOM 1304 O O . LEU A 1 166 ? 1.620 -1.884 -29.205 1.00 88.81 166 LEU A O 1
ATOM 1308 N N . SER A 1 167 ? 3.488 -0.851 -28.537 1.00 88.88 167 SER A N 1
ATOM 1309 C CA . SER A 1 167 ? 3.247 0.360 -29.336 1.00 88.88 167 SER A CA 1
ATOM 1310 C C . SER A 1 167 ? 3.254 0.101 -30.849 1.00 88.88 167 SER A C 1
ATOM 1312 O O . SER A 1 167 ? 2.761 0.932 -31.608 1.00 88.88 167 SER A O 1
ATOM 1314 N N . THR A 1 168 ? 3.774 -1.049 -31.290 1.00 92.69 168 THR A N 1
ATOM 1315 C CA . THR A 1 168 ? 3.699 -1.531 -32.677 1.00 92.69 168 THR A CA 1
ATOM 1316 C C . THR A 1 168 ? 2.313 -2.066 -33.055 1.00 92.69 168 THR A C 1
ATOM 1318 O O . THR A 1 168 ? 2.056 -2.295 -34.234 1.00 92.69 168 THR A O 1
ATOM 1321 N N . GLY A 1 169 ? 1.409 -2.253 -32.084 1.00 91.38 169 GLY A N 1
ATOM 1322 C CA . GLY A 1 169 ? 0.108 -2.905 -32.264 1.00 91.38 169 GLY A CA 1
ATOM 1323 C C . GLY A 1 169 ? 0.159 -4.433 -32.155 1.00 91.38 169 GLY A C 1
ATOM 1324 O O . GLY A 1 169 ? -0.874 -5.090 -32.263 1.00 91.38 169 GLY A O 1
ATOM 1325 N N . GLU A 1 170 ? 1.344 -5.001 -31.936 1.00 95.38 170 GLU A N 1
ATOM 1326 C CA . GLU A 1 170 ? 1.538 -6.432 -31.707 1.00 95.38 170 GLU A CA 1
ATOM 1327 C C . GLU A 1 170 ? 1.281 -6.801 -30.242 1.00 95.38 170 GLU A C 1
ATOM 1329 O O . GLU A 1 170 ? 1.314 -5.952 -29.349 1.00 95.38 170 GLU A O 1
ATOM 1334 N N . TYR A 1 171 ? 1.062 -8.090 -29.991 1.00 92.88 171 TYR A N 1
ATOM 1335 C CA . TYR A 1 171 ? 0.937 -8.635 -28.643 1.00 92.88 171 TYR A CA 1
ATOM 1336 C C . TYR A 1 171 ? 2.173 -9.458 -28.293 1.00 92.88 171 TYR A C 1
ATOM 1338 O O . TYR A 1 171 ? 2.666 -10.225 -29.121 1.00 92.88 171 TYR A O 1
ATOM 1346 N N . ALA A 1 172 ? 2.642 -9.328 -27.057 1.00 92.31 172 ALA A N 1
ATOM 1347 C CA . ALA A 1 172 ? 3.764 -10.087 -26.517 1.00 92.31 172 ALA A CA 1
ATOM 1348 C C . ALA A 1 172 ? 3.411 -10.668 -25.146 1.00 92.31 172 ALA A C 1
ATOM 1350 O O . ALA A 1 172 ? 2.516 -10.170 -24.466 1.00 92.31 172 ALA A O 1
ATOM 1351 N N . VAL A 1 173 ? 4.111 -11.723 -24.743 1.00 94.12 173 VAL A N 1
ATOM 1352 C CA . VAL A 1 173 ? 4.000 -12.313 -23.405 1.00 94.12 173 VAL A CA 1
ATOM 1353 C C . VAL A 1 173 ? 5.280 -11.997 -22.650 1.00 94.12 173 VAL A C 1
ATOM 1355 O O . VAL A 1 173 ? 6.357 -12.206 -23.199 1.00 94.12 173 VAL A O 1
ATOM 1358 N N . VAL A 1 174 ? 5.159 -11.515 -21.413 1.00 92.38 174 VAL A N 1
ATOM 1359 C CA . VAL A 1 174 ? 6.319 -11.269 -20.547 1.00 92.38 174 VAL A CA 1
ATOM 1360 C C . VAL A 1 174 ? 7.015 -12.586 -20.224 1.00 92.38 174 VAL A C 1
ATOM 1362 O O . VAL A 1 174 ? 6.411 -13.479 -19.627 1.00 92.38 174 VAL A O 1
ATOM 1365 N N . GLU A 1 175 ? 8.281 -12.689 -20.606 1.00 91.50 175 GLU A N 1
ATOM 1366 C CA . GLU A 1 175 ? 9.167 -13.815 -20.331 1.00 91.50 175 GLU A CA 1
ATOM 1367 C C . GLU A 1 175 ? 9.913 -13.618 -19.008 1.00 91.50 175 GLU A C 1
ATOM 1369 O O . GLU A 1 175 ? 10.064 -14.570 -18.250 1.00 91.50 175 GLU A O 1
ATOM 1374 N N . GLU A 1 176 ? 10.368 -12.394 -18.718 1.00 89.06 176 GLU A N 1
ATOM 1375 C CA . GLU A 1 176 ? 11.219 -12.130 -17.553 1.00 89.06 176 GLU A CA 1
ATOM 1376 C C . GLU A 1 176 ? 10.986 -10.732 -16.963 1.00 89.06 176 GLU A C 1
ATOM 1378 O O . GLU A 1 176 ? 10.880 -9.728 -17.676 1.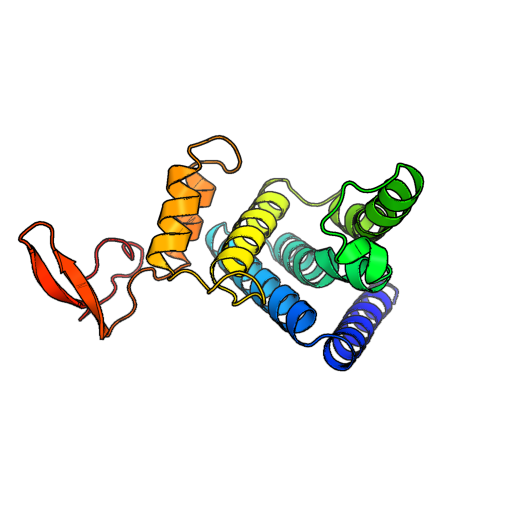00 89.06 176 GLU A O 1
ATOM 1383 N N . VAL A 1 177 ? 10.974 -10.651 -15.627 1.00 84.50 177 VAL A N 1
ATOM 1384 C CA . VAL A 1 177 ? 10.925 -9.383 -14.886 1.00 84.50 177 VAL A CA 1
ATOM 1385 C C . VAL A 1 177 ? 12.269 -9.111 -14.221 1.00 84.50 177 VAL A C 1
ATOM 1387 O O . VAL A 1 177 ? 12.667 -9.779 -13.267 1.00 84.50 177 VAL A O 1
ATOM 1390 N N . PHE A 1 178 ? 12.956 -8.059 -14.663 1.00 82.19 178 PHE A N 1
ATOM 1391 C CA . PHE A 1 178 ? 14.246 -7.694 -14.088 1.00 82.19 178 PHE A CA 1
ATOM 1392 C C . PHE A 1 178 ? 14.118 -7.060 -12.702 1.00 82.19 178 PHE A C 1
ATOM 1394 O O . PHE A 1 178 ? 13.340 -6.126 -12.468 1.00 82.19 178 PHE A O 1
ATOM 1401 N N . GLN A 1 179 ? 14.987 -7.495 -11.790 1.00 71.38 179 GLN A N 1
ATOM 1402 C CA . GLN A 1 179 ? 15.103 -6.909 -10.461 1.00 71.38 179 GLN A CA 1
ATOM 1403 C C . GLN A 1 179 ? 15.408 -5.400 -10.562 1.00 71.38 179 GLN A C 1
ATOM 1405 O O . GLN A 1 179 ? 16.386 -4.987 -11.183 1.00 71.38 179 GLN A O 1
ATOM 1410 N N . ASN A 1 180 ? 14.578 -4.574 -9.914 1.00 71.94 180 ASN A N 1
ATOM 1411 C CA . ASN A 1 180 ? 14.618 -3.099 -9.912 1.00 71.94 180 ASN A CA 1
ATOM 1412 C C . ASN A 1 180 ? 14.194 -2.393 -11.219 1.00 71.94 180 ASN A C 1
ATOM 1414 O O . ASN A 1 180 ? 14.114 -1.164 -11.217 1.00 71.94 180 ASN A O 1
ATOM 1418 N N . TYR A 1 181 ? 13.851 -3.126 -12.285 1.00 78.44 181 TYR A N 1
ATOM 1419 C CA . TYR A 1 181 ? 13.282 -2.565 -13.521 1.00 78.44 181 TYR A CA 1
ATOM 1420 C C . TYR A 1 181 ? 11.942 -3.216 -13.906 1.00 78.44 181 TYR A C 1
ATOM 1422 O O . TYR A 1 181 ? 11.753 -3.600 -15.059 1.00 78.44 181 TYR A O 1
ATOM 1430 N N . PRO A 1 182 ? 10.969 -3.318 -12.983 1.00 77.25 182 PRO A N 1
ATOM 1431 C CA . PRO A 1 182 ? 9.736 -4.065 -13.237 1.00 77.25 182 PRO A CA 1
ATOM 1432 C C . PRO A 1 182 ? 8.810 -3.398 -14.272 1.00 77.25 182 PRO A C 1
ATOM 1434 O O . PRO A 1 182 ? 7.904 -4.035 -14.796 1.00 77.25 182 PRO A O 1
ATOM 1437 N N . LEU A 1 183 ? 9.060 -2.128 -14.610 1.00 80.31 183 LEU A N 1
ATOM 1438 C CA . LEU A 1 183 ? 8.386 -1.399 -15.692 1.00 80.31 183 LEU A CA 1
ATOM 1439 C C . LEU A 1 183 ? 8.964 -1.685 -17.089 1.00 80.31 183 LEU A C 1
ATOM 1441 O O . LEU A 1 183 ? 8.470 -1.142 -18.073 1.00 80.31 183 LEU A O 1
ATOM 1445 N N . ARG A 1 184 ? 10.041 -2.472 -17.185 1.00 83.38 184 ARG A N 1
ATOM 1446 C CA . ARG A 1 184 ? 10.704 -2.826 -18.448 1.00 83.38 184 ARG A CA 1
ATOM 1447 C C . ARG A 1 184 ? 10.932 -4.340 -18.530 1.00 83.38 184 ARG A C 1
ATOM 1449 O O . ARG A 1 184 ? 12.088 -4.763 -18.500 1.00 83.38 184 ARG A O 1
ATOM 1456 N N . PRO A 1 185 ? 9.854 -5.143 -18.569 1.00 85.31 185 PRO A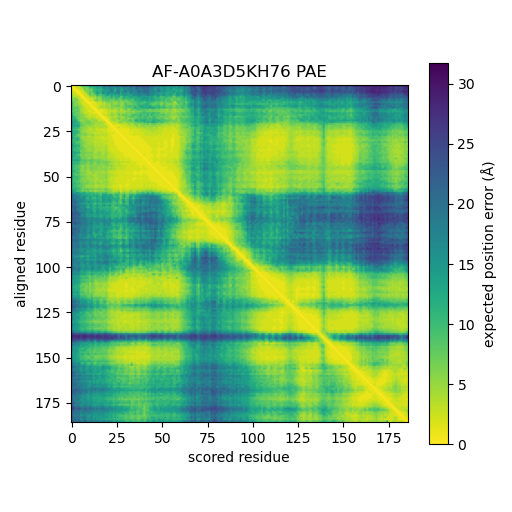 N 1
ATOM 1457 C CA . PRO A 1 185 ? 9.966 -6.589 -18.725 1.00 85.31 185 PRO A CA 1
ATOM 1458 C C . PRO A 1 185 ? 10.549 -6.967 -20.095 1.00 85.31 185 PRO A C 1
ATOM 1460 O O . PRO A 1 185 ? 10.536 -6.154 -21.026 1.00 85.31 185 PRO A O 1
ATOM 1463 N N . LYS A 1 186 ? 11.053 -8.198 -20.191 1.00 87.25 186 LYS A N 1
ATOM 1464 C CA . LYS A 1 186 ? 11.457 -8.842 -21.445 1.00 87.25 186 LYS A CA 1
ATOM 1465 C C . LYS A 1 186 ? 10.355 -9.757 -21.948 1.00 87.25 186 LYS A C 1
ATOM 1467 O O . LYS A 1 186 ? 9.751 -10.445 -21.097 1.00 87.25 186 LYS A O 1
#

Sequence (186 aa):
MEELLSKKNILVNLVDIKSMDNYTYQHSVNVAVLSLILGLRLKLNRIELQDLCIGALVHDIGKILTPKSILLKEDTLTESELEIMRQHTTKGFDYIKNIPEVTAMSRAIADVYDALTSDRPYRRALSPSEALEYIMAGGASQFDYEMVKTFAQVIVPYPEGTLVALSTGEYAVVEEVFQNYPLRPK

Nearest PDB structures (foldseek):
  4r8z-assembly1_B  TM=7.882E-01  e=3.673E-06  Pseudomonas aeruginosa PAO1
  4me4-assembly1_B  TM=7.071E-01  e=8.237E-06  Persephonella marina EX-H1

Radius of gyration: 18.52 Å; Cα contacts (8 Å, |Δi|>4): 199; chains: 1; bounding box: 41×31×63 Å

pLDDT: mean 75.87, std 13.56, range [31.61, 95.38]

Solvent-accessible surface area (backbone atoms only — not comparable to full-atom values): 10416 Å² total; per-residue (Å²): 113,66,73,59,52,54,53,50,50,52,53,52,48,52,54,54,37,43,75,77,37,55,65,62,35,51,50,24,51,50,21,17,52,47,20,40,57,47,34,55,75,73,62,53,50,76,67,55,43,48,52,37,31,51,48,30,49,40,49,62,55,29,53,74,78,38,57,64,77,67,74,69,49,90,64,87,74,50,74,71,52,44,50,55,52,51,55,19,47,50,71,34,40,73,73,44,75,84,54,56,68,70,48,54,51,38,33,51,56,25,43,54,46,50,63,39,51,39,73,45,101,89,42,79,43,40,54,58,45,58,39,50,48,50,63,60,68,57,55,81,74,87,54,58,69,69,58,54,53,55,44,49,55,69,49,63,43,53,47,68,69,38,79,43,78,45,98,87,76,47,77,47,61,28,72,41,61,46,90,81,37,30,90,61,54,72

Mean predicted aligned error: 10.13 Å